Protein AF-A0A482VP17-F1 (afdb_monomer)

Radius of gyration: 26.54 Å; Cα contacts (8 Å, |Δi|>4): 225; chains: 1; bounding box: 69×49×77 Å

InterPro domains:
  IPR000175 Sodium:neurotransmitter symporter [PF00209] (1-234)
  IPR000175 Sodium:neurotransmitter symporter [PR00176] (121-138)
  IPR000175 Sodium:neurotransmitter symporter [PR00176] (203-223)
  IPR000175 Sodium:neurotransmitter symporter [PS50267] (1-251)
  IPR000175 Sodium:neurotransmitter symporter [PTHR11616] (1-237)
  IPR037272 Sodium:neurotransmitter symporter superfamily [SSF161070] (1-232)

Structure (mmCIF, N/CA/C/O backbone):
data_AF-A0A482VP17-F1
#
_entry.id   AF-A0A482VP17-F1
#
loop_
_atom_site.group_PDB
_atom_site.id
_atom_site.type_symbol
_atom_site.label_atom_id
_atom_site.label_alt_id
_atom_site.label_comp_id
_atom_site.label_asym_id
_atom_site.label_entity_id
_atom_site.label_seq_id
_atom_site.pdbx_PDB_ins_code
_atom_site.Cartn_x
_atom_site.Cartn_y
_atom_site.Cartn_z
_atom_site.occupancy
_atom_site.B_iso_or_equiv
_atom_site.auth_seq_id
_atom_site.auth_comp_id
_atom_site.auth_asym_id
_atom_site.auth_atom_id
_atom_site.pdbx_PDB_model_num
ATOM 1 N N . ILE A 1 1 ? -8.541 -11.645 28.138 1.00 89.94 1 ILE A N 1
ATOM 2 C CA . ILE A 1 1 ? -9.015 -11.245 26.788 1.00 89.94 1 ILE A CA 1
ATOM 3 C C . ILE A 1 1 ? -8.846 -9.741 26.577 1.00 89.94 1 ILE A C 1
ATOM 5 O O . ILE A 1 1 ? -7.960 -9.383 25.821 1.00 89.94 1 ILE A O 1
ATOM 9 N N . GLY A 1 2 ? -9.557 -8.862 27.302 1.00 93.38 2 GLY A N 1
ATOM 10 C CA . GLY A 1 2 ? -9.458 -7.401 27.099 1.00 93.38 2 GLY A CA 1
ATOM 11 C C . GLY A 1 2 ? -8.037 -6.811 27.147 1.00 93.38 2 GLY A C 1
ATOM 12 O O . GLY A 1 2 ? -7.667 -6.058 26.255 1.00 93.38 2 GLY A O 1
ATOM 13 N N . ILE A 1 3 ? -7.205 -7.215 28.119 1.00 95.06 3 ILE A N 1
ATOM 14 C CA . ILE A 1 3 ? -5.793 -6.778 28.200 1.00 95.06 3 ILE A CA 1
ATOM 15 C C . ILE A 1 3 ? -5.003 -7.201 26.952 1.00 95.06 3 ILE A C 1
ATOM 17 O O . ILE A 1 3 ? -4.249 -6.409 26.401 1.00 95.06 3 ILE A O 1
ATOM 21 N N . SER A 1 4 ? -5.208 -8.430 26.472 1.00 94.56 4 SER A N 1
ATOM 22 C CA . SER A 1 4 ? -4.535 -8.936 25.271 1.00 94.56 4 SER A CA 1
ATOM 23 C C . SER A 1 4 ? -4.956 -8.151 24.025 1.00 94.56 4 SER A C 1
ATOM 25 O O . SER A 1 4 ? -4.086 -7.695 23.288 1.00 94.56 4 SER A O 1
ATOM 27 N N . SER A 1 5 ? -6.254 -7.883 23.841 1.00 93.62 5 SER A N 1
ATOM 28 C CA . SER A 1 5 ? -6.749 -7.042 22.741 1.00 93.62 5 SER A CA 1
ATOM 29 C C . SER A 1 5 ? -6.187 -5.615 22.789 1.00 93.62 5 SER A C 1
ATOM 31 O O . SER A 1 5 ? -5.859 -5.056 21.743 1.00 93.62 5 SER A O 1
ATOM 33 N N . ALA A 1 6 ? -6.017 -5.034 23.982 1.00 93.81 6 ALA A N 1
ATOM 34 C CA . ALA A 1 6 ? -5.408 -3.714 24.145 1.00 93.81 6 ALA A CA 1
ATOM 35 C C . ALA A 1 6 ? -3.918 -3.708 23.765 1.00 93.81 6 ALA A C 1
ATOM 37 O O . ALA A 1 6 ? -3.480 -2.819 23.038 1.00 93.81 6 ALA A O 1
ATOM 38 N N . VAL A 1 7 ? -3.151 -4.719 24.194 1.00 95.25 7 VAL A N 1
ATOM 39 C CA . VAL A 1 7 ? -1.730 -4.865 23.830 1.00 95.25 7 VAL A CA 1
ATOM 40 C C . VAL A 1 7 ? -1.570 -5.046 22.321 1.00 95.25 7 VAL A C 1
ATOM 42 O O . VAL A 1 7 ? -0.736 -4.379 21.712 1.00 95.25 7 VAL A O 1
ATOM 45 N N . VAL A 1 8 ? -2.383 -5.900 21.695 1.00 93.69 8 VAL A N 1
ATOM 46 C CA . VAL A 1 8 ? -2.353 -6.102 20.238 1.00 93.69 8 VAL A CA 1
ATOM 47 C C . VAL A 1 8 ? -2.698 -4.802 19.505 1.00 93.69 8 VAL A C 1
ATOM 49 O O . VAL A 1 8 ? -1.951 -4.384 18.625 1.00 93.69 8 VAL A O 1
ATOM 52 N N . SER A 1 9 ? -3.765 -4.111 19.915 1.00 93.38 9 SER A N 1
ATOM 53 C CA . SER A 1 9 ? -4.169 -2.835 19.308 1.00 93.38 9 SER A CA 1
ATOM 54 C C . SER A 1 9 ? -3.102 -1.749 19.456 1.00 93.38 9 SER A C 1
ATOM 56 O O . SER A 1 9 ? -2.881 -0.982 18.524 1.00 93.38 9 SER A O 1
ATOM 58 N N . PHE A 1 10 ? -2.410 -1.696 20.599 1.00 94.38 10 PHE A N 1
ATOM 59 C CA . PHE A 1 10 ? -1.298 -0.773 20.816 1.00 94.38 10 PHE A CA 1
ATOM 60 C C . PHE A 1 10 ? -0.141 -1.046 19.848 1.00 94.38 10 PHE A C 1
ATOM 62 O O . PHE A 1 10 ? 0.308 -0.125 19.174 1.00 94.38 10 PHE A O 1
ATOM 69 N N . ASN A 1 11 ? 0.291 -2.305 19.715 1.00 94.81 11 ASN A N 1
ATOM 70 C CA . ASN A 1 11 ? 1.358 -2.672 18.778 1.00 94.81 11 ASN A CA 1
ATOM 71 C C . ASN A 1 11 ? 0.983 -2.345 17.327 1.00 94.81 11 ASN A C 1
ATOM 73 O O . ASN A 1 11 ? 1.791 -1.776 16.597 1.00 94.81 11 ASN A O 1
ATOM 77 N N . VAL A 1 12 ? -0.258 -2.641 16.933 1.00 93.94 12 VAL A N 1
ATOM 78 C CA . VAL A 1 12 ? -0.774 -2.305 15.601 1.00 93.94 12 VAL A CA 1
ATOM 79 C C . VAL A 1 12 ? -0.777 -0.797 15.364 1.00 93.94 12 VAL A C 1
ATOM 81 O O . VAL A 1 12 ? -0.286 -0.336 14.335 1.00 93.94 12 VAL A O 1
ATOM 84 N N . ALA A 1 13 ? -1.234 -0.009 16.338 1.00 93.94 13 ALA A N 1
ATOM 85 C CA . ALA A 1 13 ? -1.234 1.446 16.233 1.00 93.94 13 ALA A CA 1
ATOM 86 C C . ALA A 1 13 ? 0.175 2.041 16.057 1.00 93.94 13 ALA A C 1
ATOM 88 O O . ALA A 1 13 ? 0.314 3.048 15.362 1.00 93.94 13 ALA A O 1
ATOM 89 N N . LEU A 1 14 ? 1.215 1.433 16.645 1.00 95.25 14 LEU A N 1
ATOM 90 C CA . LEU A 1 14 ? 2.592 1.915 16.504 1.00 95.25 14 LEU A CA 1
ATOM 91 C C . LEU A 1 14 ? 3.071 1.861 15.049 1.00 95.25 14 LEU A C 1
ATOM 93 O O . LEU A 1 14 ? 3.492 2.887 14.519 1.00 95.25 14 LEU A O 1
ATOM 97 N N . TYR A 1 15 ? 2.986 0.703 14.386 1.00 95.56 15 TYR A N 1
ATOM 98 C CA . TYR A 1 15 ? 3.517 0.579 13.024 1.00 95.56 15 TYR A CA 1
ATOM 99 C C . TYR A 1 15 ? 2.572 1.146 11.956 1.00 95.56 15 TYR A C 1
ATOM 101 O O . TYR A 1 15 ? 3.050 1.698 10.965 1.00 95.56 15 TYR A O 1
ATOM 109 N N . TYR A 1 16 ? 1.246 1.092 12.146 1.00 96.06 16 TYR A N 1
ATOM 110 C CA . TYR A 1 16 ? 0.316 1.710 11.190 1.00 96.06 16 TYR A CA 1
ATOM 111 C C . TYR A 1 16 ? 0.479 3.232 11.134 1.00 96.06 16 TYR A C 1
ATOM 113 O O . TYR A 1 16 ? 0.396 3.813 10.052 1.00 96.06 16 TYR A O 1
ATOM 121 N N . ASN A 1 17 ? 0.774 3.890 12.263 1.00 96.62 17 ASN A N 1
ATOM 122 C CA . ASN A 1 17 ? 1.082 5.322 12.251 1.00 96.62 17 ASN A CA 1
ATOM 123 C C . ASN A 1 17 ? 2.388 5.642 11.512 1.00 96.62 17 ASN A C 1
ATOM 125 O O . ASN A 1 17 ? 2.486 6.708 10.906 1.00 96.62 17 ASN A O 1
ATOM 129 N N . THR A 1 18 ? 3.356 4.722 11.481 1.00 97.00 18 THR A N 1
ATOM 130 C CA . THR A 1 18 ? 4.554 4.857 10.637 1.00 97.00 18 THR A CA 1
ATOM 131 C C . THR A 1 18 ? 4.203 4.826 9.148 1.00 97.00 18 THR A C 1
ATOM 133 O O . THR A 1 18 ? 4.712 5.647 8.389 1.00 97.00 18 THR A O 1
ATOM 136 N N . ILE A 1 19 ? 3.273 3.962 8.726 1.00 97.38 19 ILE A N 1
ATOM 137 C CA . ILE A 1 19 ? 2.789 3.939 7.334 1.00 97.38 19 ILE A CA 1
ATOM 138 C C . ILE A 1 19 ? 2.096 5.263 6.983 1.00 97.38 19 ILE A C 1
ATOM 140 O O . ILE A 1 19 ? 2.379 5.851 5.940 1.00 97.38 19 ILE A O 1
ATOM 144 N N . ILE A 1 20 ? 1.246 5.783 7.876 1.00 97.44 20 ILE A N 1
ATOM 145 C CA . ILE A 1 20 ? 0.610 7.098 7.694 1.00 97.44 20 ILE A CA 1
ATOM 146 C C . ILE A 1 20 ? 1.674 8.198 7.569 1.00 97.44 20 ILE A C 1
ATOM 148 O O . ILE A 1 20 ? 1.547 9.069 6.710 1.00 97.44 20 ILE A O 1
ATOM 152 N N . ALA A 1 21 ? 2.742 8.150 8.370 1.00 98.00 21 ALA A N 1
ATOM 153 C CA . ALA A 1 21 ? 3.854 9.094 8.280 1.00 98.00 21 ALA A CA 1
ATOM 154 C C . ALA A 1 21 ? 4.543 9.053 6.906 1.00 98.00 21 ALA A C 1
ATOM 156 O O . ALA A 1 21 ? 4.816 10.108 6.331 1.00 98.00 21 ALA A O 1
ATOM 157 N N . TRP A 1 22 ? 4.771 7.862 6.344 1.00 98.00 22 TRP A N 1
ATOM 158 C CA . TRP A 1 22 ? 5.290 7.724 4.981 1.00 98.00 22 TRP A CA 1
ATOM 159 C C . TRP A 1 22 ? 4.331 8.329 3.952 1.00 98.00 22 TRP A C 1
ATOM 161 O O . TRP A 1 22 ? 4.763 9.119 3.114 1.00 98.00 22 TRP A O 1
ATOM 171 N N . CYS A 1 23 ? 3.026 8.056 4.047 1.00 97.56 23 CYS A N 1
ATOM 172 C CA . CYS A 1 23 ? 2.033 8.659 3.155 1.00 97.56 23 CYS A CA 1
ATOM 173 C C . CYS A 1 23 ? 2.013 10.193 3.255 1.00 97.56 23 CYS A C 1
ATOM 175 O O . CYS A 1 23 ? 1.958 10.867 2.229 1.00 97.56 23 CYS A O 1
ATOM 177 N N . LEU A 1 24 ? 2.098 10.759 4.465 1.00 97.75 24 LEU A N 1
ATOM 178 C CA . LEU A 1 24 ? 2.174 12.209 4.677 1.00 97.75 24 LEU A CA 1
ATOM 179 C C . LEU A 1 24 ? 3.446 12.809 4.071 1.00 97.75 24 LEU A C 1
ATOM 181 O O . LEU A 1 24 ? 3.391 13.880 3.470 1.00 97.75 24 LEU A O 1
ATOM 185 N N . PHE A 1 25 ? 4.579 12.116 4.197 1.00 97.44 25 PHE A N 1
ATOM 186 C CA . PHE A 1 25 ? 5.831 12.540 3.579 1.00 97.44 25 PHE A CA 1
ATOM 187 C C . PHE A 1 25 ? 5.706 12.599 2.049 1.00 97.44 25 PHE A C 1
ATOM 189 O O . PHE A 1 25 ? 5.987 13.641 1.458 1.00 97.44 25 PHE A O 1
ATOM 196 N N . TYR A 1 26 ? 5.202 11.538 1.411 1.00 97.44 26 TYR A N 1
ATOM 197 C CA . TYR A 1 26 ? 4.950 11.521 -0.037 1.00 97.44 26 TYR A CA 1
ATOM 198 C C . TYR A 1 26 ? 3.919 12.571 -0.468 1.00 97.44 26 TYR A C 1
ATOM 200 O O . TYR A 1 26 ? 4.090 13.214 -1.504 1.00 97.44 26 TYR A O 1
ATOM 208 N N . PHE A 1 27 ? 2.876 12.791 0.336 1.00 96.88 27 PHE A N 1
ATOM 209 C CA . PHE A 1 27 ? 1.861 13.809 0.074 1.00 96.88 27 PHE A CA 1
ATOM 210 C C . PHE A 1 27 ? 2.472 15.212 0.008 1.00 96.88 27 PHE A C 1
ATOM 212 O O . PHE A 1 27 ? 2.238 15.934 -0.957 1.00 96.88 27 PHE A O 1
ATOM 219 N N . VAL A 1 28 ? 3.319 15.580 0.976 1.00 96.56 28 VAL A N 1
ATOM 220 C CA . VAL A 1 28 ? 4.008 16.882 0.971 1.00 96.56 28 VAL A CA 1
ATOM 221 C C . VAL A 1 28 ? 4.973 17.001 -0.212 1.00 96.56 28 VAL A C 1
ATOM 223 O O . VAL A 1 28 ? 5.032 18.048 -0.853 1.00 96.56 28 VAL A O 1
ATOM 226 N N . GLN A 1 29 ? 5.691 15.927 -0.547 1.00 95.75 29 GLN A N 1
ATOM 227 C CA . GLN A 1 29 ? 6.615 15.912 -1.688 1.00 95.75 29 GLN A CA 1
ATOM 228 C C . GLN A 1 29 ? 5.914 15.967 -3.054 1.00 95.75 29 GLN A C 1
ATOM 230 O O . GLN A 1 29 ? 6.549 16.282 -4.056 1.00 95.75 29 GLN A O 1
ATOM 235 N N . SER A 1 30 ? 4.602 15.721 -3.104 1.00 97.25 30 SER A N 1
ATOM 236 C CA . SER A 1 30 ? 3.813 15.783 -4.339 1.00 97.25 30 SER A CA 1
ATOM 237 C C . SER A 1 30 ? 3.450 17.214 -4.764 1.00 97.25 30 SER A C 1
ATOM 239 O O . SER A 1 30 ? 2.946 17.409 -5.866 1.00 97.25 30 SER A O 1
ATOM 241 N N . PHE A 1 31 ? 3.711 18.236 -3.936 1.00 95.94 31 PHE A N 1
ATOM 242 C CA . PHE A 1 31 ? 3.437 19.648 -4.257 1.00 95.94 31 PHE A CA 1
ATOM 243 C C . PHE A 1 31 ? 4.536 20.312 -5.104 1.00 95.94 31 PHE A C 1
ATOM 245 O O . PHE A 1 31 ? 4.887 21.474 -4.898 1.00 95.94 31 PHE A O 1
ATOM 252 N N . GLN A 1 32 ? 5.100 19.572 -6.055 1.00 94.62 32 GLN A N 1
ATOM 253 C CA . GLN A 1 32 ? 6.157 20.031 -6.954 1.00 94.62 32 GLN A CA 1
ATOM 254 C C . GLN A 1 32 ? 5.800 19.637 -8.389 1.00 94.62 32 GLN A C 1
ATOM 256 O O . GLN A 1 32 ? 5.188 18.596 -8.615 1.00 94.62 32 GLN A O 1
ATOM 261 N N . SER A 1 33 ? 6.164 20.473 -9.371 1.00 92.81 33 SER A N 1
ATOM 262 C CA . SER A 1 33 ? 5.835 20.203 -10.781 1.00 92.81 33 SER A CA 1
ATOM 263 C C . SER A 1 33 ? 6.546 18.962 -11.320 1.00 92.81 33 SER A C 1
ATOM 265 O O . SER A 1 33 ? 5.974 18.238 -12.129 1.00 92.81 33 SER A O 1
ATOM 267 N N . GLN A 1 34 ? 7.793 18.741 -10.902 1.00 93.38 34 GLN A N 1
ATOM 268 C CA . GLN A 1 34 ? 8.539 17.523 -11.183 1.00 93.38 34 GLN A CA 1
ATOM 269 C C . GLN A 1 34 ? 8.588 16.713 -9.893 1.00 93.38 34 GLN A C 1
ATOM 271 O O . GLN A 1 34 ? 9.029 17.218 -8.861 1.00 93.38 34 GLN A O 1
ATOM 276 N N . LEU A 1 35 ? 8.091 15.478 -9.944 1.00 94.94 35 LEU A N 1
ATOM 277 C CA . LEU A 1 35 ? 8.061 14.620 -8.766 1.00 94.94 35 LEU A CA 1
ATOM 278 C C . LEU A 1 35 ? 9.489 14.173 -8.409 1.00 94.94 35 LEU A C 1
ATOM 280 O O . LEU A 1 35 ? 10.231 13.779 -9.311 1.00 94.94 35 LEU A O 1
ATOM 284 N N . PRO A 1 36 ? 9.869 14.146 -7.119 1.00 92.81 36 PRO A N 1
ATOM 285 C CA . PRO A 1 36 ? 11.221 13.760 -6.700 1.00 92.81 36 PRO A CA 1
ATOM 286 C C . PRO A 1 36 ? 11.649 12.334 -7.079 1.00 92.81 36 PRO A C 1
ATOM 288 O O . PRO A 1 36 ? 12.836 12.035 -7.084 1.00 92.81 36 PRO A O 1
ATOM 291 N N . TRP A 1 37 ? 10.692 11.454 -7.378 1.00 93.00 37 TRP A N 1
ATOM 292 C CA . TRP A 1 37 ? 10.917 10.069 -7.810 1.00 93.00 37 TRP A CA 1
ATOM 293 C C . TRP A 1 37 ? 10.696 9.857 -9.317 1.00 93.00 37 TRP A C 1
ATOM 295 O O . TRP A 1 37 ? 10.583 8.712 -9.758 1.00 93.00 37 TRP A O 1
ATOM 305 N N . ALA A 1 38 ? 10.579 10.938 -10.098 1.00 90.75 38 ALA A N 1
ATOM 306 C CA . ALA A 1 38 ? 10.416 10.860 -11.551 1.00 90.75 38 ALA A CA 1
ATOM 307 C C . ALA A 1 38 ? 11.741 10.588 -12.279 1.00 90.75 38 ALA A C 1
ATOM 309 O O . ALA A 1 38 ? 11.751 9.872 -13.276 1.00 90.75 38 ALA A O 1
ATOM 310 N N . GLU A 1 39 ? 12.849 11.143 -11.785 1.00 87.81 39 GLU A N 1
ATOM 311 C CA . GLU A 1 39 ? 14.177 11.037 -12.396 1.00 87.81 39 GLU A CA 1
ATOM 312 C C . GLU A 1 39 ? 15.234 10.707 -11.343 1.00 87.81 39 GLU A C 1
ATOM 314 O O . GLU A 1 39 ? 15.078 11.031 -10.164 1.00 87.81 39 GLU A O 1
ATOM 319 N N . CYS A 1 40 ? 16.326 10.077 -11.777 1.00 87.69 40 CYS A N 1
ATOM 320 C CA . CYS A 1 40 ? 17.478 9.855 -10.913 1.00 87.69 40 CYS A CA 1
ATOM 321 C C . CYS A 1 40 ? 18.159 11.180 -10.540 1.00 87.69 40 CYS A C 1
ATOM 323 O O . CYS A 1 40 ? 18.251 12.082 -11.383 1.00 87.69 40 CYS A O 1
ATOM 325 N N . PRO A 1 41 ? 18.692 11.307 -9.309 1.00 88.19 41 PRO A N 1
ATOM 326 C CA . PRO A 1 41 ? 19.449 12.490 -8.930 1.00 88.19 41 PRO A CA 1
ATOM 327 C C . PRO A 1 41 ? 20.734 12.605 -9.756 1.00 88.19 41 PRO A C 1
ATOM 329 O O . PRO A 1 41 ? 21.249 11.619 -10.286 1.00 88.19 41 PRO A O 1
ATOM 332 N N . LYS A 1 42 ? 21.258 13.829 -9.854 1.00 87.94 42 LYS A N 1
ATOM 333 C CA . LYS A 1 42 ? 22.506 14.140 -10.560 1.00 87.94 42 LYS A CA 1
ATOM 334 C C . LYS A 1 42 ? 23.617 14.421 -9.548 1.00 87.94 42 LYS A C 1
ATOM 336 O O . LYS A 1 42 ? 23.476 15.323 -8.723 1.00 87.94 42 LYS A O 1
ATOM 341 N N . VAL A 1 43 ? 24.724 13.697 -9.666 1.00 85.69 43 VAL A N 1
ATOM 342 C CA . VAL A 1 43 ? 26.000 13.942 -8.989 1.00 85.69 43 VAL A CA 1
ATOM 343 C C . VAL A 1 43 ? 26.769 15.000 -9.768 1.00 85.69 43 VAL A C 1
ATOM 345 O O . VAL A 1 43 ? 27.000 14.842 -10.966 1.00 85.69 43 VAL A O 1
ATOM 348 N N . TYR A 1 44 ? 27.195 16.066 -9.094 1.00 87.44 44 TYR A N 1
ATOM 349 C CA . TYR A 1 44 ? 28.003 17.128 -9.694 1.00 87.44 44 TYR A CA 1
ATOM 350 C C . TYR A 1 44 ? 29.477 16.955 -9.334 1.00 87.44 44 TYR A C 1
ATOM 352 O O . TYR A 1 44 ? 29.832 16.841 -8.161 1.00 87.44 44 TYR A O 1
ATOM 360 N N . PHE A 1 45 ? 30.342 16.981 -10.345 1.00 87.19 45 PHE A N 1
ATOM 361 C CA . PHE A 1 45 ? 31.786 16.873 -10.176 1.00 87.19 45 PHE A CA 1
ATOM 362 C C . PHE A 1 45 ? 32.453 18.258 -10.111 1.00 87.19 45 PHE A C 1
ATOM 364 O O . PHE A 1 45 ? 31.943 19.224 -10.687 1.00 87.19 45 PHE A O 1
ATOM 371 N N . PRO A 1 46 ? 33.642 18.378 -9.483 1.00 87.38 46 PRO A N 1
ATOM 372 C CA . PRO A 1 46 ? 34.365 19.652 -9.363 1.00 87.38 46 PRO A CA 1
ATOM 373 C C . PRO A 1 46 ? 34.715 20.333 -10.699 1.00 87.38 46 PRO A C 1
ATOM 375 O O . PRO A 1 46 ? 34.988 21.528 -10.731 1.00 87.38 46 PRO A O 1
ATOM 378 N N . ASN A 1 47 ? 34.711 19.582 -11.802 1.00 88.56 47 ASN A N 1
ATOM 379 C CA . ASN A 1 47 ? 34.955 20.066 -13.164 1.00 88.56 47 ASN A CA 1
ATOM 380 C C . ASN A 1 47 ? 33.702 20.680 -13.837 1.00 88.56 47 ASN A C 1
ATOM 382 O O . ASN A 1 47 ? 33.771 21.048 -15.007 1.00 88.56 47 ASN A O 1
ATOM 386 N N . GLY A 1 48 ? 32.562 20.758 -13.139 1.00 84.88 48 GLY A N 1
ATOM 387 C CA . GLY A 1 48 ? 31.293 21.266 -13.674 1.00 84.88 48 GLY A CA 1
ATOM 388 C C . GLY A 1 48 ? 30.508 20.262 -14.526 1.00 84.88 48 GLY A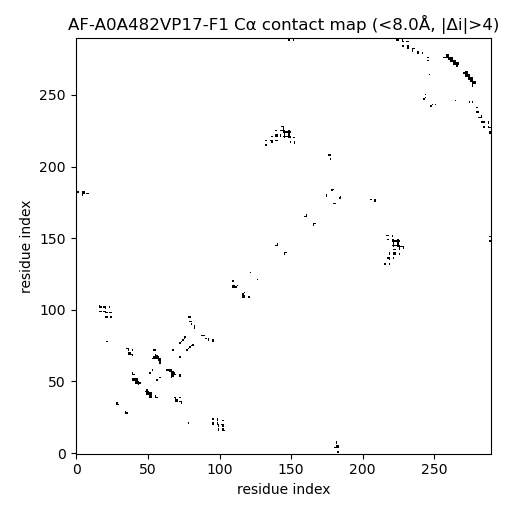 C 1
ATOM 389 O O . GLY A 1 48 ? 29.438 20.600 -15.028 1.00 84.88 48 GLY A O 1
ATOM 390 N N . SER A 1 49 ? 31.006 19.032 -14.683 1.00 87.31 49 SER A N 1
ATOM 391 C CA . SER A 1 49 ? 30.242 17.930 -15.279 1.00 87.31 49 SER A CA 1
ATOM 392 C C . SER A 1 49 ? 29.274 17.321 -14.262 1.00 87.31 49 SER A C 1
ATOM 394 O O . SER A 1 49 ? 29.467 17.450 -13.050 1.00 87.31 49 SER A O 1
ATOM 396 N N . TYR A 1 50 ? 28.231 16.654 -14.754 1.00 84.19 50 TYR A N 1
ATOM 397 C CA . TYR A 1 50 ? 27.317 15.882 -13.922 1.00 84.19 50 TYR A CA 1
ATOM 398 C C . TYR A 1 50 ? 27.143 14.472 -14.487 1.00 84.19 50 TYR A C 1
ATOM 400 O O . TYR A 1 50 ? 27.141 14.285 -15.703 1.00 84.19 50 TYR A O 1
ATOM 408 N N . ALA A 1 51 ? 26.970 13.498 -13.603 1.00 81.75 51 ALA A N 1
ATOM 409 C CA . ALA A 1 51 ? 26.498 12.158 -13.938 1.00 81.75 51 ALA A CA 1
ATOM 410 C C . ALA A 1 51 ? 25.261 11.851 -13.096 1.00 81.75 51 ALA A C 1
ATOM 412 O O . ALA A 1 51 ? 25.049 12.476 -12.062 1.00 81.75 51 ALA A O 1
ATOM 413 N N . ALA A 1 52 ? 24.414 10.930 -13.535 1.00 80.06 52 ALA A N 1
ATOM 414 C CA . ALA A 1 52 ? 23.328 10.461 -12.683 1.00 80.06 52 ALA A CA 1
ATOM 415 C C . ALA A 1 52 ? 23.875 9.526 -11.586 1.00 80.06 52 ALA A C 1
ATOM 417 O O . ALA A 1 52 ? 24.939 8.930 -11.754 1.00 80.06 52 ALA A O 1
ATOM 418 N N . GLU A 1 53 ? 23.180 9.454 -10.448 1.00 83.62 53 GLU A N 1
ATOM 419 C CA . GLU A 1 53 ? 23.602 8.642 -9.298 1.00 83.62 53 GLU A CA 1
ATOM 420 C C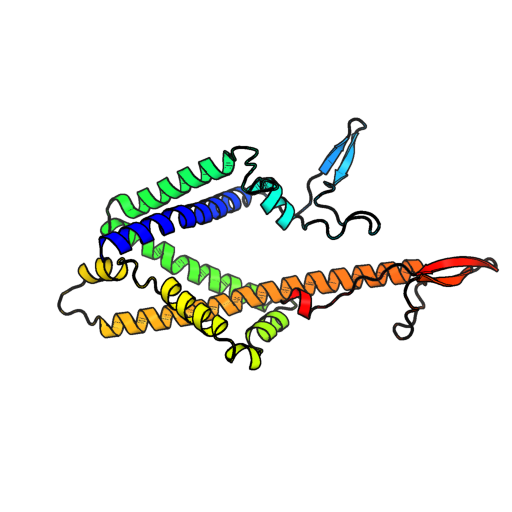 . GLU A 1 53 ? 23.825 7.176 -9.701 1.00 83.62 53 GLU A C 1
ATOM 422 O O . GLU A 1 53 ? 22.897 6.547 -10.218 1.00 83.62 53 GLU A O 1
ATOM 427 N N . PRO A 1 54 ? 25.011 6.596 -9.438 1.00 78.81 54 PRO A N 1
ATOM 428 C CA . PRO A 1 54 ? 25.361 5.262 -9.918 1.00 78.81 54 PRO A CA 1
ATOM 429 C C . PRO A 1 54 ? 24.528 4.150 -9.272 1.00 78.81 54 PRO A C 1
ATOM 431 O O . PRO A 1 54 ? 24.434 3.079 -9.845 1.00 78.81 54 PRO A O 1
ATOM 434 N N . GLU A 1 55 ? 23.901 4.386 -8.114 1.00 80.69 55 GLU A N 1
ATOM 435 C CA . GLU A 1 55 ? 22.947 3.443 -7.500 1.00 80.69 55 GLU A CA 1
ATOM 436 C C . GLU A 1 55 ? 21.537 3.500 -8.129 1.00 80.69 55 GLU A C 1
ATOM 438 O O . GLU A 1 55 ? 20.696 2.641 -7.853 1.00 80.69 55 GLU A O 1
ATOM 443 N N . CYS A 1 56 ? 21.261 4.513 -8.955 1.00 81.06 56 CYS A N 1
ATOM 444 C CA . CYS A 1 56 ? 19.968 4.749 -9.606 1.00 81.06 56 CYS A CA 1
ATOM 445 C C . CYS A 1 56 ? 19.999 4.477 -11.125 1.00 81.06 56 CYS A C 1
ATOM 447 O O . CYS A 1 56 ? 18.954 4.342 -11.755 1.00 81.06 56 CYS A O 1
ATOM 449 N N . VAL A 1 57 ? 21.181 4.418 -11.743 1.00 71.19 57 VAL A N 1
ATOM 450 C CA . VAL A 1 57 ? 21.332 4.257 -13.199 1.00 71.19 57 VAL A CA 1
ATOM 451 C C . VAL A 1 57 ? 21.675 2.819 -13.557 1.00 71.19 57 VAL A C 1
ATOM 453 O O . VAL A 1 57 ? 22.660 2.302 -13.050 1.00 71.19 57 VAL A O 1
ATOM 456 N N . GLU A 1 58 ? 20.910 2.221 -14.477 1.00 55.44 58 GLU A N 1
ATOM 457 C CA . GLU A 1 58 ? 21.177 0.922 -15.121 1.00 55.44 58 GLU A CA 1
ATOM 458 C C . GLU A 1 58 ? 22.691 0.667 -15.288 1.00 55.44 58 GLU A C 1
ATOM 460 O O . GLU A 1 58 ? 23.393 1.427 -15.957 1.00 55.44 58 GLU A O 1
ATOM 465 N N . ALA A 1 59 ? 23.203 -0.369 -14.616 1.00 48.16 59 ALA A N 1
ATOM 466 C CA . ALA A 1 59 ? 24.616 -0.715 -14.652 1.00 48.16 59 ALA A CA 1
ATOM 467 C C . ALA A 1 59 ? 25.036 -1.176 -16.041 1.00 48.16 59 ALA A C 1
ATOM 469 O O . ALA A 1 59 ? 24.340 -1.943 -16.703 1.00 48.16 59 ALA A O 1
ATOM 470 N N . ASP A 1 60 ? 26.246 -0.769 -16.397 1.00 44.94 60 ASP A N 1
ATOM 471 C CA . ASP A 1 60 ? 27.080 -1.476 -17.351 1.00 44.94 60 ASP A CA 1
ATOM 472 C C . ASP A 1 60 ? 27.141 -2.974 -16.981 1.00 44.94 60 ASP A C 1
ATOM 474 O O . ASP A 1 60 ? 27.424 -3.350 -15.835 1.00 44.94 60 ASP A O 1
ATOM 478 N N . GLU A 1 61 ? 26.841 -3.824 -17.960 1.00 47.12 61 GLU A N 1
ATOM 479 C CA . GLU A 1 61 ? 26.534 -5.254 -17.821 1.00 47.12 61 GLU A CA 1
ATOM 480 C C . GLU A 1 61 ? 27.715 -6.081 -17.268 1.00 47.12 61 GLU A C 1
ATOM 482 O O . GLU A 1 61 ? 27.548 -7.226 -16.852 1.00 47.12 61 GLU A O 1
ATOM 487 N N . GLN A 1 62 ? 28.918 -5.501 -17.202 1.00 47.56 62 GLN A N 1
ATOM 488 C CA . GLN A 1 62 ? 30.127 -6.201 -16.768 1.00 47.56 62 GLN A CA 1
ATOM 489 C C . GLN A 1 62 ? 30.447 -6.115 -15.268 1.00 47.56 62 GLN A C 1
ATOM 491 O O . GLN A 1 62 ? 31.352 -6.829 -14.832 1.00 47.56 62 GLN A O 1
ATOM 496 N N . VAL A 1 63 ? 29.759 -5.292 -14.456 1.00 50.22 63 VAL A N 1
ATOM 497 C CA . VAL A 1 63 ? 30.194 -5.074 -13.053 1.00 50.22 63 VAL A CA 1
ATOM 498 C C . VAL A 1 63 ? 29.085 -5.148 -11.991 1.00 50.22 63 VAL A C 1
ATOM 500 O O . VAL A 1 63 ? 29.394 -5.551 -10.870 1.00 50.22 63 VAL A O 1
ATOM 503 N N . ILE A 1 64 ? 27.811 -4.825 -12.270 1.00 44.72 64 ILE A N 1
ATOM 504 C CA . ILE A 1 64 ? 26.757 -4.827 -11.226 1.00 44.72 64 ILE A CA 1
ATOM 505 C C . ILE A 1 64 ? 25.400 -5.291 -11.795 1.00 44.72 64 ILE A C 1
ATOM 507 O O . ILE A 1 64 ? 24.892 -4.668 -12.720 1.00 44.72 64 ILE A O 1
ATOM 511 N N . PRO A 1 65 ? 24.753 -6.346 -11.264 1.00 43.81 65 PRO A N 1
ATOM 512 C CA . PRO A 1 65 ? 23.418 -6.738 -11.702 1.00 43.81 65 PRO A CA 1
ATOM 513 C C . PRO A 1 65 ? 22.341 -5.852 -11.047 1.00 43.81 65 PRO A C 1
ATOM 515 O O . PRO A 1 65 ? 22.311 -5.704 -9.830 1.00 43.81 65 PRO A O 1
ATOM 518 N N . GLN A 1 66 ? 21.448 -5.307 -11.882 1.00 51.31 66 GLN A N 1
ATOM 519 C CA . GLN A 1 66 ? 20.237 -4.527 -11.563 1.00 51.31 66 GLN A CA 1
ATOM 520 C C . GLN A 1 66 ? 20.412 -3.296 -10.661 1.00 51.31 66 GLN A C 1
ATOM 522 O O . GLN A 1 66 ? 20.334 -3.357 -9.436 1.00 51.31 66 GLN A O 1
ATOM 527 N N . VAL A 1 67 ? 20.522 -2.131 -11.299 1.00 63.53 67 VAL A N 1
ATOM 528 C CA . VAL A 1 67 ? 20.582 -0.841 -10.613 1.00 63.53 67 VAL A CA 1
ATOM 529 C C . VAL A 1 67 ? 19.186 -0.227 -10.557 1.00 63.53 67 VAL A C 1
ATOM 531 O O . VAL A 1 67 ? 18.459 -0.201 -11.544 1.00 63.53 67 VAL A O 1
ATOM 534 N N . SER A 1 68 ? 18.779 0.165 -9.358 1.00 71.12 68 SER A N 1
ATOM 535 C CA . SER A 1 68 ? 17.394 0.439 -8.968 1.00 71.12 68 SER A CA 1
ATOM 536 C C . SER A 1 68 ? 16.654 1.487 -9.821 1.00 71.12 68 SER A C 1
ATOM 538 O O . SER A 1 68 ? 17.251 2.407 -10.363 1.00 71.12 68 SER A O 1
ATOM 540 N N . SER A 1 69 ? 15.319 1.400 -9.900 1.00 83.31 69 SER A N 1
ATOM 541 C CA . SER A 1 69 ? 14.501 2.446 -10.547 1.00 83.31 69 SER A CA 1
ATOM 542 C C . SER A 1 69 ? 14.495 3.764 -9.744 1.00 83.31 69 SER A C 1
ATOM 544 O O . SER A 1 69 ? 14.614 3.719 -8.516 1.00 83.31 69 SER A O 1
ATOM 546 N N . PRO A 1 70 ? 14.231 4.937 -10.365 1.00 89.06 70 PRO A N 1
ATOM 547 C CA . PRO A 1 70 ? 14.144 6.220 -9.651 1.00 89.06 70 PRO A CA 1
ATOM 548 C C . PRO A 1 70 ? 13.195 6.197 -8.443 1.00 89.06 70 PRO A C 1
ATOM 550 O O . PRO A 1 70 ? 13.470 6.791 -7.401 1.00 89.06 70 PRO A O 1
ATOM 553 N N . THR A 1 71 ? 12.088 5.455 -8.553 1.00 90.81 71 THR A N 1
ATOM 554 C CA . THR A 1 71 ? 11.127 5.274 -7.458 1.00 90.81 71 THR A CA 1
ATOM 555 C C . THR A 1 71 ? 11.678 4.403 -6.330 1.00 90.81 71 THR A C 1
ATOM 557 O O . THR A 1 71 ? 11.490 4.738 -5.160 1.00 90.81 71 THR A O 1
ATOM 560 N N . GLN A 1 72 ? 12.396 3.323 -6.648 1.00 90.19 72 GLN A N 1
ATOM 561 C CA . GLN A 1 72 ? 13.062 2.494 -5.638 1.00 90.19 72 GLN A CA 1
ATOM 562 C C . GLN A 1 72 ? 14.189 3.257 -4.940 1.00 90.19 72 GLN A C 1
ATOM 564 O O . GLN A 1 72 ? 14.260 3.232 -3.712 1.00 90.19 72 GLN A O 1
ATOM 569 N N . TYR A 1 73 ? 15.015 3.986 -5.694 1.00 90.94 73 TYR A N 1
ATOM 570 C CA . TYR A 1 73 ? 16.065 4.829 -5.130 1.00 90.94 73 TYR A CA 1
ATOM 571 C C . TYR A 1 73 ? 15.477 5.865 -4.163 1.00 90.94 73 TYR A C 1
ATOM 573 O O . TYR A 1 73 ? 15.912 5.986 -3.015 1.00 90.94 73 TYR A O 1
ATOM 581 N N . PHE A 1 74 ? 14.418 6.569 -4.576 1.00 93.62 74 PHE A N 1
ATOM 582 C CA . PHE A 1 74 ? 13.747 7.539 -3.714 1.00 93.62 74 PHE A CA 1
ATOM 583 C C . PHE A 1 74 ? 13.173 6.896 -2.439 1.00 93.62 74 PHE A C 1
ATOM 585 O O . PHE A 1 74 ? 13.263 7.475 -1.353 1.00 93.62 74 PHE A O 1
ATOM 592 N N . TRP A 1 75 ? 12.619 5.687 -2.528 1.00 95.06 75 TRP A N 1
ATOM 593 C CA . TRP A 1 75 ? 12.121 4.962 -1.362 1.00 95.06 75 TRP A CA 1
ATOM 594 C C . TRP A 1 75 ? 13.245 4.563 -0.395 1.00 95.06 75 TRP A C 1
ATOM 596 O O . TRP A 1 75 ? 13.224 4.972 0.766 1.00 95.06 75 TRP A O 1
ATOM 606 N N . TYR A 1 76 ? 14.252 3.826 -0.861 1.00 93.00 76 TYR A N 1
ATOM 607 C CA . TYR A 1 76 ? 15.282 3.254 0.010 1.00 93.00 76 TYR A CA 1
ATOM 608 C C . TYR A 1 76 ? 16.326 4.279 0.467 1.00 93.00 76 TYR A C 1
ATOM 610 O O . TYR A 1 76 ? 16.659 4.327 1.655 1.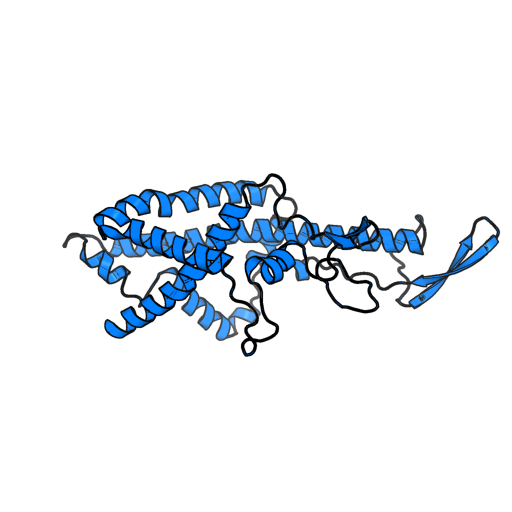00 93.00 76 TYR A O 1
ATOM 618 N N . ARG A 1 77 ? 16.808 5.136 -0.441 1.00 90.81 77 ARG A N 1
ATOM 619 C CA . ARG A 1 77 ? 17.912 6.074 -0.174 1.00 90.81 77 ARG A CA 1
ATOM 620 C C . ARG A 1 77 ? 17.474 7.471 0.231 1.00 90.81 77 ARG A C 1
ATOM 622 O O . ARG A 1 77 ? 18.238 8.164 0.885 1.00 90.81 77 ARG A O 1
ATOM 629 N N . THR A 1 78 ? 16.263 7.908 -0.115 1.00 91.50 78 THR A N 1
ATOM 630 C CA . THR A 1 78 ? 15.799 9.262 0.255 1.00 91.50 78 THR A CA 1
ATOM 631 C C . THR A 1 78 ? 14.749 9.247 1.361 1.00 91.50 78 THR A C 1
ATOM 633 O O . THR A 1 78 ? 14.816 10.065 2.282 1.00 91.50 78 THR A O 1
ATOM 636 N N . THR A 1 79 ? 13.774 8.339 1.277 1.00 94.81 79 THR A N 1
ATOM 637 C CA . THR A 1 79 ? 12.649 8.283 2.217 1.00 94.81 79 THR A CA 1
ATOM 638 C C . THR A 1 79 ? 13.014 7.513 3.474 1.00 94.81 79 THR A C 1
ATOM 640 O O . THR A 1 79 ? 12.874 8.058 4.565 1.00 94.81 79 THR A O 1
ATOM 643 N N . LEU A 1 80 ? 13.464 6.263 3.334 1.00 93.75 80 LEU A N 1
ATOM 644 C CA . LEU A 1 80 ? 13.759 5.393 4.471 1.00 93.75 80 LEU A CA 1
ATOM 645 C C . LEU A 1 80 ? 15.119 5.695 5.099 1.00 93.75 80 LEU A C 1
ATOM 647 O O . LEU A 1 80 ? 15.194 5.744 6.326 1.00 93.75 80 LEU A O 1
ATOM 651 N N . LEU A 1 81 ? 16.146 5.962 4.281 1.00 92.88 81 LEU A N 1
ATOM 652 C CA . LEU A 1 81 ? 17.554 5.928 4.703 1.00 92.88 81 LEU A CA 1
ATOM 653 C C . LEU A 1 81 ? 17.888 4.553 5.297 1.00 92.88 81 LEU A C 1
ATOM 655 O O . LEU A 1 81 ? 18.243 4.433 6.467 1.00 92.88 81 LEU A O 1
ATOM 659 N N . ILE A 1 82 ? 17.662 3.509 4.494 1.00 91.38 82 ILE A N 1
ATOM 660 C CA . ILE A 1 82 ? 17.863 2.123 4.921 1.00 91.38 82 ILE A CA 1
ATOM 661 C C . ILE A 1 82 ? 19.356 1.830 5.135 1.00 91.38 82 ILE A C 1
ATOM 663 O O . ILE A 1 82 ? 20.174 2.174 4.280 1.00 91.38 82 ILE A O 1
ATOM 667 N N . SER A 1 83 ? 19.683 1.198 6.265 1.00 91.75 83 SER A N 1
ATOM 668 C CA . SER A 1 83 ? 21.013 0.650 6.554 1.00 91.75 83 SER A CA 1
ATOM 669 C C . SER A 1 83 ? 21.224 -0.690 5.849 1.00 91.75 83 SER A C 1
ATOM 671 O O . SER A 1 83 ? 20.259 -1.334 5.434 1.00 91.75 83 SER A O 1
ATOM 673 N N . GLU A 1 84 ? 22.477 -1.132 5.740 1.00 88.44 84 GLU A N 1
ATOM 674 C CA . GLU A 1 84 ? 22.805 -2.456 5.183 1.00 88.44 84 GLU A CA 1
ATOM 675 C C . GLU A 1 84 ? 22.139 -3.594 5.969 1.00 88.44 84 GLU A C 1
ATOM 677 O O . GLU A 1 84 ? 21.569 -4.504 5.372 1.00 88.44 84 GLU A O 1
ATOM 682 N N . ASP A 1 85 ? 22.137 -3.494 7.304 1.00 90.06 85 ASP A N 1
ATOM 683 C CA . ASP A 1 85 ? 21.576 -4.501 8.200 1.00 90.06 85 ASP A CA 1
ATOM 684 C C . ASP A 1 85 ? 20.780 -3.881 9.357 1.00 90.06 85 ASP A C 1
ATOM 686 O O . ASP A 1 85 ? 20.971 -2.729 9.755 1.00 90.06 85 ASP A O 1
ATOM 690 N N . ILE A 1 86 ? 19.919 -4.697 9.975 1.00 91.25 86 ILE A N 1
ATOM 691 C CA . ILE A 1 86 ? 19.159 -4.329 11.185 1.00 91.25 86 ILE A CA 1
ATOM 692 C C . ILE A 1 86 ? 20.062 -4.053 12.399 1.00 91.25 86 ILE A C 1
ATOM 694 O O . ILE A 1 86 ? 19.675 -3.333 13.318 1.00 91.25 86 ILE A O 1
ATOM 698 N N . ASN A 1 87 ? 21.266 -4.631 12.408 1.00 93.81 87 ASN A N 1
ATOM 699 C CA . ASN A 1 87 ? 22.208 -4.536 13.524 1.00 93.81 87 ASN A CA 1
ATOM 700 C C . ASN A 1 87 ? 23.067 -3.264 13.478 1.00 93.81 87 ASN A C 1
ATOM 702 O O . ASN A 1 87 ? 23.727 -2.943 14.467 1.00 93.81 87 ASN A O 1
ATOM 706 N N . THR A 1 88 ? 23.069 -2.546 12.354 1.00 91.25 88 THR A N 1
ATOM 707 C CA . THR A 1 88 ? 23.933 -1.388 12.097 1.00 91.25 88 THR A CA 1
ATOM 708 C C . THR A 1 88 ? 23.106 -0.160 11.703 1.00 91.25 88 THR A C 1
ATOM 710 O O . THR A 1 88 ? 23.237 0.353 10.595 1.00 91.25 88 THR A O 1
ATOM 713 N N . PRO A 1 89 ? 22.231 0.351 12.595 1.00 86.81 89 PRO A N 1
ATOM 714 C CA . PRO A 1 89 ? 21.486 1.570 12.310 1.00 86.81 89 PRO A CA 1
ATOM 715 C C . PRO A 1 89 ? 22.457 2.738 12.098 1.00 86.81 89 PRO A C 1
ATOM 717 O O . PRO A 1 89 ? 23.257 3.057 12.977 1.00 86.81 89 PRO A O 1
ATOM 720 N N . GLU A 1 90 ? 22.383 3.372 10.930 1.00 83.62 90 GLU A N 1
ATOM 721 C CA . GLU A 1 90 ? 23.334 4.412 10.532 1.00 83.62 90 GLU A CA 1
ATOM 722 C C . GLU A 1 90 ? 22.948 5.789 11.081 1.00 83.62 90 GLU A C 1
ATOM 724 O O . GLU A 1 90 ? 23.599 6.335 11.972 1.00 83.62 90 GLU A O 1
ATOM 729 N N . VAL A 1 91 ? 21.875 6.374 10.538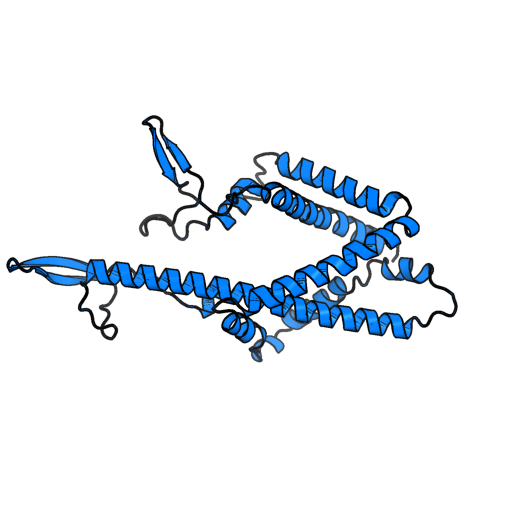 1.00 88.56 91 VAL A N 1
ATOM 730 C CA . VAL A 1 91 ? 21.515 7.778 10.761 1.00 88.56 91 VAL A CA 1
ATOM 731 C C . VAL A 1 91 ? 20.057 7.899 11.179 1.00 88.56 91 VAL A C 1
ATOM 733 O O . VAL A 1 91 ? 19.156 7.297 10.598 1.00 88.56 91 VAL A O 1
ATOM 736 N N . PHE A 1 92 ? 19.803 8.747 12.178 1.00 91.81 92 PHE A N 1
ATOM 737 C CA . PHE A 1 92 ? 18.443 9.078 12.586 1.00 91.81 92 PHE A CA 1
ATOM 738 C C . PHE A 1 92 ? 17.721 9.895 11.504 1.00 91.81 92 PHE A C 1
ATOM 740 O O . PHE A 1 92 ? 18.062 11.050 11.227 1.00 91.81 92 PHE A O 1
ATOM 747 N N . ASN A 1 93 ? 16.673 9.313 10.922 1.00 95.00 93 ASN A N 1
ATOM 748 C CA . ASN A 1 93 ? 15.870 9.952 9.887 1.00 95.00 93 ASN A CA 1
ATOM 749 C C . ASN A 1 93 ? 14.862 10.955 10.481 1.00 95.00 93 ASN A C 1
ATOM 751 O O . ASN A 1 93 ? 13.684 10.658 10.702 1.00 95.00 93 ASN A O 1
ATOM 755 N N . TRP A 1 94 ? 15.329 12.180 10.724 1.00 95.06 94 TRP A N 1
ATOM 756 C CA . TRP A 1 94 ? 14.517 13.241 11.327 1.00 95.06 94 TRP A CA 1
ATOM 757 C C . TRP A 1 94 ? 13.305 13.651 10.473 1.00 95.06 94 TRP A C 1
ATOM 759 O O . TRP A 1 94 ? 12.294 14.086 11.024 1.00 95.06 94 TRP A O 1
ATOM 769 N N . LYS A 1 95 ? 13.371 13.490 9.142 1.00 94.88 95 LYS A N 1
ATOM 770 C CA . LYS A 1 95 ? 12.275 13.842 8.223 1.00 94.88 95 LYS A CA 1
ATOM 771 C C . LYS A 1 95 ? 11.054 12.961 8.481 1.00 94.88 95 LYS A C 1
ATOM 773 O O . LYS A 1 95 ? 9.953 13.472 8.684 1.00 94.88 95 LYS A O 1
ATOM 778 N N . ILE A 1 96 ? 11.263 11.643 8.536 1.00 96.38 96 ILE A N 1
ATOM 779 C CA . ILE A 1 96 ? 10.203 10.683 8.863 1.00 96.38 96 ILE A CA 1
ATOM 780 C C . ILE A 1 96 ? 9.769 10.824 10.325 1.00 96.38 96 ILE A C 1
ATOM 782 O O . ILE A 1 96 ? 8.578 10.734 10.607 1.00 96.38 96 ILE A O 1
ATOM 786 N N . ALA A 1 97 ? 10.688 11.127 11.250 1.00 96.50 97 ALA A N 1
ATOM 787 C CA . ALA A 1 97 ? 10.331 11.369 12.649 1.00 96.50 97 ALA A CA 1
ATOM 788 C C . ALA A 1 97 ? 9.354 12.550 12.812 1.00 96.50 97 ALA A C 1
ATOM 790 O O . ALA A 1 97 ? 8.366 12.435 13.536 1.00 96.50 97 ALA A O 1
ATOM 791 N N . ILE A 1 98 ? 9.570 13.663 12.101 1.00 97.50 98 ILE A N 1
ATOM 792 C CA . ILE A 1 98 ? 8.621 14.788 12.089 1.00 97.50 98 ILE A CA 1
ATOM 793 C C . ILE A 1 98 ? 7.290 14.374 11.454 1.00 97.50 98 ILE A C 1
ATOM 795 O O . ILE A 1 98 ? 6.236 14.678 12.012 1.00 97.50 98 ILE A O 1
ATOM 799 N N . ALA A 1 99 ? 7.314 13.652 10.328 1.00 97.75 99 ALA A N 1
ATOM 800 C CA . ALA A 1 99 ? 6.091 13.148 9.701 1.00 97.75 99 ALA A CA 1
ATOM 801 C C . ALA A 1 99 ? 5.290 12.236 10.651 1.00 97.75 99 ALA A C 1
ATOM 803 O O . ALA A 1 99 ? 4.062 12.314 10.692 1.00 97.75 99 ALA A O 1
ATOM 804 N N . LEU A 1 100 ? 5.975 11.437 11.475 1.00 97.94 100 LEU A N 1
ATOM 805 C CA . LEU A 1 100 ? 5.367 10.588 12.498 1.00 97.94 100 LEU A CA 1
ATOM 806 C C . LEU A 1 100 ? 4.737 11.408 13.628 1.00 97.94 100 LEU A C 1
ATOM 808 O O . LEU A 1 100 ? 3.612 11.119 14.034 1.00 97.94 100 LEU A O 1
ATOM 812 N N . VAL A 1 101 ? 5.410 12.458 14.109 1.00 98.25 101 VAL A N 1
ATOM 813 C CA . VAL A 1 101 ? 4.827 13.387 15.095 1.00 98.25 101 VAL A CA 1
ATOM 814 C C . VAL A 1 101 ? 3.553 14.028 14.541 1.00 98.25 101 VAL A C 1
ATOM 816 O O . VAL A 1 101 ? 2.537 14.076 15.234 1.00 98.25 101 VAL A O 1
ATOM 819 N N . ILE A 1 102 ? 3.569 14.462 13.278 1.00 98.12 102 ILE A N 1
ATOM 820 C CA . ILE A 1 102 ? 2.388 15.025 12.613 1.00 98.12 102 ILE A CA 1
ATOM 821 C C . ILE A 1 102 ? 1.271 13.977 12.504 1.00 98.12 102 ILE A C 1
ATOM 823 O O . ILE A 1 102 ? 0.126 14.293 12.826 1.00 98.12 102 ILE A O 1
ATOM 827 N N . ALA A 1 103 ? 1.581 12.735 12.118 1.00 97.81 103 ALA A N 1
ATOM 828 C CA . ALA A 1 103 ? 0.602 11.648 12.052 1.00 97.81 103 ALA A CA 1
ATOM 829 C C . ALA A 1 103 ? -0.098 11.428 13.406 1.00 97.81 103 ALA A C 1
ATOM 831 O O . ALA A 1 103 ? -1.328 11.395 13.469 1.00 97.81 103 ALA A O 1
ATOM 832 N N . TRP A 1 104 ? 0.662 11.378 14.506 1.00 97.31 104 TRP A N 1
ATOM 833 C CA . TRP A 1 104 ? 0.099 11.253 15.854 1.00 97.31 104 TRP A CA 1
ATOM 834 C C . TRP A 1 104 ? -0.767 12.449 16.256 1.00 97.31 104 TRP A C 1
ATOM 836 O O . TRP A 1 104 ? -1.831 12.252 16.846 1.00 97.31 104 TRP A O 1
ATOM 846 N N . ILE A 1 105 ? -0.361 13.676 15.913 1.00 97.31 105 ILE A N 1
ATOM 847 C CA . ILE A 1 105 ? -1.164 14.882 16.161 1.00 97.31 105 ILE A CA 1
ATOM 848 C C . ILE A 1 105 ? -2.488 14.818 15.389 1.00 97.31 105 ILE A C 1
ATOM 850 O O . ILE A 1 105 ? -3.538 15.103 15.963 1.00 97.31 105 ILE A O 1
ATOM 854 N N . LEU A 1 106 ? -2.467 14.410 14.115 1.00 94.81 106 LEU A N 1
ATOM 855 C CA . LEU A 1 106 ? -3.678 14.249 13.304 1.00 94.81 106 LEU A CA 1
ATOM 856 C C . LEU A 1 106 ? -4.629 13.217 13.919 1.00 94.81 106 LEU A C 1
ATOM 858 O O . LEU A 1 106 ? -5.802 13.522 14.136 1.00 94.81 106 LEU A O 1
ATOM 862 N N . VAL A 1 107 ? -4.119 12.032 14.269 1.00 94.00 107 VAL A N 1
ATOM 863 C CA . VAL A 1 107 ? -4.916 10.980 14.919 1.00 94.00 107 VAL A CA 1
ATOM 864 C C . VAL A 1 107 ? -5.505 11.477 16.238 1.00 94.00 107 VAL A C 1
ATOM 866 O O . VAL A 1 107 ? -6.699 11.299 16.490 1.00 94.00 107 VAL A O 1
ATOM 869 N N . TYR A 1 108 ? -4.704 12.159 17.060 1.00 94.12 108 TYR A N 1
ATOM 870 C CA . TYR A 1 108 ? -5.171 12.749 18.309 1.00 94.12 108 TYR A CA 1
ATOM 871 C C . TYR A 1 108 ? -6.301 13.759 18.077 1.00 94.12 108 TYR A C 1
ATOM 873 O O . TYR A 1 108 ? -7.342 13.666 18.727 1.00 94.12 108 TYR A O 1
ATOM 881 N N . MET A 1 109 ? -6.155 14.676 17.114 1.00 92.44 109 MET A N 1
ATOM 882 C CA . MET A 1 109 ? -7.194 15.658 16.785 1.00 92.44 109 MET A CA 1
ATOM 883 C C . MET A 1 109 ? -8.499 14.998 16.330 1.00 92.44 109 MET A C 1
ATOM 885 O O . MET A 1 109 ? -9.575 15.435 16.742 1.00 92.44 109 MET A O 1
ATOM 889 N N . CYS A 1 110 ? -8.433 13.923 15.539 1.00 92.00 110 CYS A N 1
ATOM 890 C CA . CYS A 1 110 ? -9.626 13.186 15.118 1.00 92.00 110 CYS A CA 1
ATOM 891 C C . CYS A 1 110 ? -10.361 12.533 16.303 1.00 92.00 110 CYS A C 1
ATOM 893 O O . CYS A 1 110 ? -11.594 12.449 16.296 1.00 92.00 110 CYS A O 1
ATOM 895 N N . MET A 1 111 ? -9.620 12.122 17.336 1.00 90.44 111 MET A N 1
ATOM 896 C CA . MET A 1 111 ? -10.123 11.330 18.464 1.00 90.44 111 MET A CA 1
ATOM 897 C C . MET A 1 111 ? -10.354 12.129 19.757 1.00 90.44 111 MET A C 1
ATOM 899 O O . MET A 1 111 ? -10.918 11.582 20.702 1.00 90.44 111 MET A O 1
ATOM 903 N N . ILE A 1 112 ? -9.981 13.413 19.824 1.00 92.12 112 ILE A N 1
ATOM 904 C CA . ILE A 1 112 ? -9.934 14.196 21.076 1.00 92.12 112 ILE A CA 1
ATOM 905 C C . ILE A 1 112 ? -11.271 14.271 21.838 1.00 92.12 112 ILE A C 1
ATOM 907 O O . ILE A 1 112 ? -11.276 14.336 23.063 1.00 92.12 112 ILE A O 1
ATOM 911 N N . LYS A 1 113 ? -12.419 14.220 21.143 1.00 89.88 113 LYS A N 1
ATOM 912 C CA . LYS A 1 113 ? -13.761 14.161 21.773 1.00 89.88 113 LYS A CA 1
ATOM 913 C C . LYS A 1 113 ? -14.405 12.772 21.702 1.00 89.88 113 LYS A C 1
ATOM 915 O O . LYS A 1 113 ? -15.631 12.658 21.734 1.00 89.88 113 LYS A O 1
ATOM 920 N N . GLY A 1 114 ? -13.597 11.726 21.544 1.00 88.44 114 GLY A N 1
ATOM 921 C CA . GLY A 1 114 ? -14.052 10.350 21.379 1.00 88.44 114 GLY A CA 1
ATOM 922 C C . GLY A 1 114 ? -14.997 10.186 20.187 1.00 88.44 114 GLY A C 1
ATOM 923 O O . GLY A 1 114 ? -14.813 10.810 19.137 1.00 88.44 114 GLY A O 1
ATOM 924 N N . ILE A 1 115 ? -16.044 9.377 20.378 1.00 84.56 115 ILE A N 1
ATOM 925 C CA . ILE A 1 115 ? -16.976 8.976 19.312 1.00 84.56 115 ILE A CA 1
ATOM 926 C C . ILE A 1 115 ? -17.747 10.148 18.683 1.00 84.56 115 ILE A C 1
ATO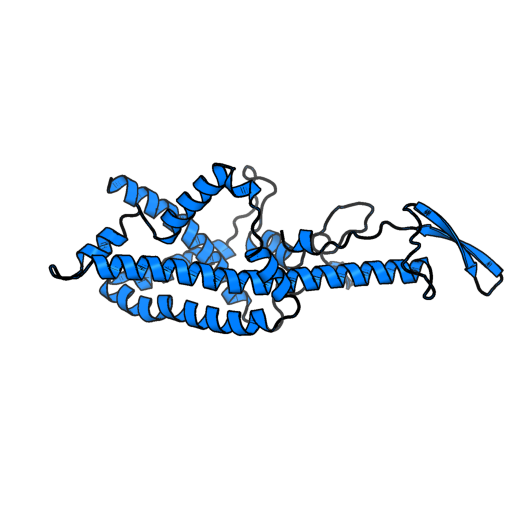M 928 O O . ILE A 1 115 ? -18.102 10.102 17.508 1.00 84.56 115 ILE A O 1
ATOM 932 N N . ALA A 1 116 ? -17.954 11.241 19.425 1.00 84.81 116 ALA A N 1
ATOM 933 C CA . ALA A 1 116 ? -18.657 12.420 18.920 1.00 84.81 116 ALA A CA 1
ATOM 934 C C . ALA A 1 116 ? -17.837 13.216 17.885 1.00 84.81 116 ALA A C 1
ATOM 936 O O . ALA A 1 116 ? -18.414 13.863 17.007 1.00 84.81 116 ALA A O 1
ATOM 937 N N . SER A 1 117 ? -16.501 13.193 17.990 1.00 86.94 117 SER A N 1
ATOM 938 C CA . SER A 1 117 ? -15.599 13.784 16.991 1.00 86.94 117 SER A CA 1
ATOM 939 C C . SER A 1 117 ? -15.325 12.799 15.864 1.00 86.94 117 SER A C 1
ATOM 941 O O . SER A 1 117 ? -15.532 13.135 14.697 1.00 86.94 117 SER A O 1
ATOM 943 N N . SER A 1 118 ? -14.932 11.567 16.206 1.00 88.50 118 SER A N 1
ATOM 944 C CA . SER A 1 118 ? -14.561 10.568 15.204 1.00 88.50 118 SER A CA 1
ATOM 945 C C . SER A 1 118 ? -15.726 10.234 14.275 1.00 88.50 118 SER A C 1
ATOM 947 O O . SER A 1 118 ? -15.519 10.145 13.071 1.00 88.50 118 SER A O 1
ATOM 949 N N . GLY A 1 119 ? -16.965 10.192 14.779 1.00 86.94 119 GLY A N 1
ATOM 950 C CA . GLY A 1 119 ? -18.156 9.994 13.952 1.00 86.94 119 GLY A CA 1
ATOM 951 C C . GLY A 1 119 ? -18.346 11.067 12.873 1.00 86.94 119 GLY A C 1
ATOM 952 O O . GLY A 1 119 ? -18.820 10.755 11.787 1.00 86.94 119 GLY A O 1
ATOM 953 N N . LYS A 1 120 ? -17.928 12.318 13.118 1.00 88.88 120 LYS A N 1
ATOM 954 C CA . LYS A 1 120 ? -17.966 13.390 12.105 1.00 88.88 120 LYS A CA 1
ATOM 955 C C . LYS A 1 120 ? -16.838 13.250 11.088 1.00 88.88 120 LYS A C 1
ATOM 957 O O . LYS A 1 120 ? -17.073 13.403 9.895 1.00 88.88 120 LYS A O 1
ATOM 962 N N . VAL A 1 121 ? -15.631 12.944 11.563 1.00 91.94 121 VAL A N 1
ATOM 963 C CA . VAL A 1 121 ? -14.447 12.748 10.712 1.00 91.94 121 VAL A CA 1
ATOM 964 C C . VAL A 1 121 ? -14.646 11.565 9.756 1.00 91.94 121 VAL A C 1
ATOM 966 O O . VAL A 1 121 ? -14.291 11.663 8.583 1.00 91.94 121 VAL A O 1
ATOM 969 N N . VAL A 1 122 ? -15.291 10.492 10.227 1.00 92.19 122 VAL A N 1
ATOM 970 C CA . VAL A 1 122 ? -15.593 9.281 9.448 1.00 92.19 122 VAL A CA 1
ATOM 971 C C . VAL A 1 122 ? -16.419 9.568 8.193 1.00 92.19 122 VAL A C 1
ATOM 973 O O . VAL A 1 122 ? -16.194 8.915 7.179 1.00 92.19 122 VAL A O 1
ATOM 976 N N . TYR A 1 123 ? -17.300 10.577 8.186 1.00 91.38 123 TYR A N 1
ATOM 977 C CA . TYR A 1 123 ? -18.035 10.935 6.964 1.00 91.38 123 TYR A CA 1
ATOM 978 C C . TYR A 1 123 ? -17.115 11.337 5.814 1.00 91.38 123 TYR A C 1
ATOM 980 O O . TYR A 1 123 ? -17.475 11.111 4.665 1.00 91.38 123 TYR A O 1
ATOM 988 N N . VAL A 1 124 ? -15.938 11.898 6.101 1.00 94.06 124 VAL A N 1
ATOM 989 C CA . VAL A 1 124 ? -14.930 12.209 5.080 1.00 94.06 124 VAL A CA 1
ATOM 990 C C . VAL A 1 124 ? -14.001 11.017 4.881 1.00 94.06 124 VAL A C 1
ATOM 992 O O . VAL A 1 124 ? -13.823 10.567 3.754 1.00 94.06 124 VAL A O 1
ATOM 995 N N . THR A 1 125 ? -13.433 10.466 5.958 1.00 93.38 125 THR A N 1
ATOM 996 C CA . THR A 1 125 ? -12.390 9.432 5.847 1.00 93.38 125 THR A CA 1
ATOM 997 C C . THR A 1 125 ? -12.902 8.088 5.338 1.00 93.38 125 THR A C 1
ATOM 999 O O . THR A 1 125 ? -12.118 7.346 4.759 1.00 93.38 125 THR A O 1
ATOM 1002 N N . ALA A 1 126 ? -14.193 7.776 5.489 1.00 92.69 126 ALA A N 1
ATOM 1003 C CA . ALA A 1 126 ? -14.786 6.568 4.921 1.00 92.69 126 ALA A CA 1
ATOM 1004 C C . ALA A 1 126 ? -15.308 6.767 3.493 1.00 92.69 126 ALA A C 1
ATOM 1006 O O . ALA A 1 126 ? -15.311 5.808 2.734 1.00 92.69 126 ALA A O 1
ATOM 1007 N N . THR A 1 127 ? -15.741 7.973 3.101 1.00 94.69 127 THR A N 1
ATOM 1008 C CA . THR A 1 127 ? -16.321 8.214 1.762 1.00 94.69 127 THR A CA 1
ATOM 1009 C C . THR A 1 127 ? -15.273 8.608 0.727 1.00 94.69 127 THR A C 1
ATOM 1011 O O . THR A 1 127 ? -15.328 8.142 -0.411 1.00 94.69 127 THR A O 1
ATOM 1014 N N . PHE A 1 128 ? -14.288 9.421 1.114 1.00 95.69 128 PHE A N 1
ATOM 1015 C CA . PHE A 1 128 ? -13.245 9.908 0.217 1.00 95.69 128 PHE A CA 1
ATOM 1016 C C . PHE A 1 128 ? -12.453 8.779 -0.469 1.00 95.69 128 PHE A C 1
ATOM 1018 O O . PHE A 1 128 ? -12.282 8.862 -1.687 1.00 95.69 128 PHE A O 1
ATOM 1025 N N . PRO A 1 129 ? -12.050 7.686 0.218 1.00 95.44 129 PRO A N 1
ATOM 1026 C CA . PRO A 1 129 ? -11.386 6.564 -0.444 1.00 95.44 129 PRO A CA 1
ATOM 1027 C C . PRO A 1 129 ? -12.210 5.945 -1.578 1.00 95.44 129 PRO A C 1
ATOM 1029 O O . PRO A 1 129 ? -11.638 5.607 -2.608 1.00 95.44 129 PRO A O 1
ATOM 1032 N N . TYR A 1 130 ? -13.541 5.854 -1.455 1.00 96.00 130 TYR A N 1
ATOM 1033 C CA . TYR A 1 130 ? -14.385 5.344 -2.545 1.00 96.00 130 TYR A CA 1
ATOM 1034 C C . TYR A 1 130 ? -14.395 6.280 -3.750 1.00 96.00 130 TYR A C 1
ATOM 1036 O O . TYR A 1 130 ? -14.327 5.810 -4.881 1.00 96.00 130 TYR A O 1
ATOM 1044 N N . ILE A 1 131 ? -14.436 7.597 -3.524 1.00 97.38 131 ILE A N 1
ATOM 1045 C CA . ILE A 1 131 ? -14.351 8.583 -4.611 1.00 97.38 131 ILE A CA 1
ATOM 1046 C C . ILE A 1 131 ? -13.021 8.417 -5.359 1.00 97.38 131 ILE A C 1
ATOM 1048 O O . ILE A 1 131 ? -13.010 8.326 -6.585 1.00 97.38 131 ILE A O 1
ATOM 1052 N N . VAL A 1 132 ? -11.908 8.319 -4.626 1.00 96.81 132 VAL A N 1
ATOM 1053 C CA . VAL A 1 132 ? -10.572 8.128 -5.210 1.00 96.81 132 VAL A CA 1
ATOM 1054 C C . VAL A 1 132 ? -10.471 6.795 -5.955 1.00 96.81 132 VAL A C 1
ATOM 1056 O O . VAL A 1 132 ? -9.989 6.776 -7.085 1.00 96.81 132 VAL A O 1
ATOM 1059 N N . LEU A 1 133 ? -10.972 5.698 -5.378 1.00 96.81 133 LEU A N 1
ATOM 1060 C CA . LEU A 1 133 ? -10.984 4.387 -6.033 1.00 96.81 133 LEU A CA 1
ATOM 1061 C C . LEU A 1 133 ? -11.794 4.400 -7.331 1.00 96.81 133 LEU A C 1
ATOM 1063 O O . LEU A 1 133 ? -11.356 3.815 -8.313 1.00 96.81 133 LEU A O 1
ATOM 1067 N N . ILE A 1 134 ? -12.935 5.094 -7.376 1.00 97.75 134 ILE A N 1
ATOM 1068 C CA . ILE A 1 134 ? -13.734 5.229 -8.603 1.00 97.75 134 ILE A CA 1
ATOM 1069 C C . ILE A 1 134 ? -12.963 6.016 -9.674 1.00 97.75 134 ILE A C 1
ATOM 1071 O O . ILE A 1 134 ? -12.947 5.615 -10.837 1.00 97.75 134 ILE A O 1
ATOM 1075 N N . ILE A 1 135 ? -12.288 7.108 -9.302 1.00 98.00 135 ILE A N 1
ATOM 1076 C CA . ILE A 1 135 ? -11.455 7.883 -10.237 1.00 98.00 135 ILE A CA 1
ATOM 1077 C C . ILE A 1 135 ? -10.310 7.018 -10.777 1.00 98.00 135 ILE A C 1
ATOM 1079 O O . ILE A 1 135 ? -10.089 6.965 -11.989 1.00 98.00 135 ILE A O 1
ATOM 1083 N N . PHE A 1 136 ? -9.601 6.311 -9.895 1.00 97.38 136 PHE A N 1
ATOM 1084 C CA . PHE A 1 136 ? -8.518 5.415 -10.291 1.00 97.38 136 PHE A CA 1
ATOM 1085 C C . PHE A 1 136 ? -8.999 4.202 -11.073 1.00 97.38 136 PHE A C 1
ATOM 1087 O O . PHE A 1 136 ? -8.273 3.760 -11.953 1.00 97.38 136 PHE A O 1
ATOM 1094 N N . PHE A 1 137 ? -10.216 3.715 -10.844 1.00 97.69 137 PHE A N 1
ATOM 1095 C CA . PHE A 1 137 ? -10.815 2.670 -11.663 1.00 97.69 137 PHE A CA 1
ATOM 1096 C C . PHE A 1 137 ? -10.941 3.122 -13.116 1.00 97.69 137 PHE A C 1
ATOM 1098 O O . PHE A 1 137 ? -10.356 2.501 -14.000 1.00 97.69 137 PHE A O 1
ATOM 1105 N N . PHE A 1 138 ? -11.634 4.239 -13.369 1.00 97.94 138 PHE A N 1
ATOM 1106 C CA . PHE A 1 138 ? -11.799 4.742 -14.733 1.00 97.94 138 PHE A CA 1
ATOM 1107 C C . PHE A 1 138 ? -10.460 5.100 -15.373 1.00 97.94 138 PHE A C 1
ATOM 1109 O O . PHE A 1 138 ? -10.246 4.807 -16.546 1.00 97.94 138 PHE A O 1
ATOM 1116 N N . ARG A 1 139 ? -9.527 5.686 -14.613 1.00 97.19 139 ARG A N 1
ATOM 1117 C CA . ARG A 1 139 ? -8.192 5.966 -15.142 1.00 97.19 139 ARG A CA 1
ATOM 1118 C C . ARG A 1 139 ? -7.441 4.676 -15.475 1.00 97.19 139 ARG A C 1
ATOM 1120 O O . ARG A 1 139 ? -6.925 4.574 -16.582 1.00 97.19 139 ARG A O 1
ATOM 1127 N N . GLY A 1 140 ? -7.412 3.714 -14.560 1.00 96.25 140 GLY A N 1
ATOM 1128 C CA . GLY A 1 140 ? -6.679 2.456 -14.669 1.00 96.25 140 GLY A CA 1
ATOM 1129 C C . GLY A 1 140 ? -7.117 1.624 -15.867 1.00 96.25 140 GLY A C 1
ATOM 1130 O O . GLY A 1 140 ? -6.289 1.278 -16.698 1.00 96.25 140 GLY A O 1
ATOM 1131 N N . ILE A 1 141 ? -8.423 1.407 -16.044 1.00 96.56 141 ILE A N 1
ATOM 1132 C CA . ILE A 1 141 ? -8.938 0.599 -17.165 1.00 96.56 141 ILE A CA 1
ATOM 1133 C C . ILE A 1 141 ? -8.735 1.250 -18.544 1.00 96.56 141 ILE A C 1
ATOM 1135 O O . ILE A 1 141 ? -8.783 0.556 -19.554 1.00 96.56 141 ILE A O 1
ATOM 1139 N N . THR A 1 142 ? -8.527 2.572 -18.607 1.00 96.31 142 THR A N 1
ATOM 1140 C CA . THR A 1 142 ? -8.236 3.279 -19.872 1.00 96.31 142 THR A CA 1
ATOM 1141 C C . THR A 1 142 ? -6.761 3.229 -20.268 1.00 96.31 142 THR A C 1
ATOM 1143 O O . THR A 1 142 ? -6.413 3.656 -21.369 1.00 96.31 142 THR A O 1
ATOM 1146 N N . LEU A 1 143 ? -5.880 2.753 -19.383 1.00 95.94 143 LEU A N 1
ATOM 1147 C CA . LEU A 1 143 ? -4.458 2.613 -19.673 1.00 95.94 143 LEU A CA 1
ATOM 1148 C C . LEU A 1 143 ? -4.194 1.360 -20.516 1.00 95.94 143 LEU A C 1
ATOM 1150 O O . LEU A 1 143 ? -4.850 0.327 -20.378 1.00 95.94 143 LEU A O 1
ATOM 1154 N N . LYS A 1 144 ? -3.192 1.452 -21.392 1.00 95.69 144 LYS A N 1
ATOM 1155 C CA . LYS A 1 144 ? -2.708 0.323 -22.194 1.00 95.69 144 LYS A CA 1
ATOM 1156 C C . LYS A 1 144 ? -2.178 -0.779 -21.267 1.00 95.69 144 LYS A C 1
ATOM 1158 O O . LYS A 1 144 ? -1.505 -0.466 -20.295 1.00 95.69 144 LYS A O 1
ATOM 1163 N N . GLY A 1 145 ? -2.483 -2.045 -21.541 1.00 93.88 145 GLY A N 1
ATOM 1164 C CA . GLY A 1 145 ? -2.009 -3.163 -20.709 1.00 93.88 145 GLY A CA 1
ATOM 1165 C C . GLY A 1 145 ? -2.816 -3.427 -19.433 1.00 93.88 145 GLY A C 1
ATOM 1166 O O . GLY A 1 145 ? -2.543 -4.384 -18.714 1.00 93.88 145 GLY A O 1
ATOM 1167 N N . ALA A 1 146 ? -3.860 -2.639 -19.143 1.00 95.88 146 ALA A N 1
ATOM 1168 C CA . ALA A 1 146 ? -4.729 -2.892 -17.989 1.00 95.88 146 ALA A CA 1
ATOM 1169 C C . ALA A 1 146 ? -5.406 -4.275 -18.048 1.00 95.88 146 ALA A C 1
ATOM 1171 O O . ALA A 1 146 ? -5.612 -4.914 -17.018 1.00 95.88 146 ALA A O 1
ATOM 1172 N N . ALA A 1 147 ? -5.731 -4.748 -19.256 1.00 95.62 147 ALA A N 1
ATOM 1173 C CA . ALA A 1 147 ? -6.334 -6.060 -19.471 1.00 95.62 147 ALA A CA 1
ATOM 1174 C C . ALA A 1 147 ? -5.416 -7.213 -19.036 1.00 95.62 147 ALA A C 1
ATOM 1176 O O . ALA A 1 147 ? -5.922 -8.190 -18.489 1.00 95.62 147 ALA A O 1
ATOM 1177 N N . ASP A 1 148 ? -4.099 -7.090 -19.220 1.00 95.44 148 ASP A N 1
ATOM 1178 C CA . ASP A 1 148 ? -3.131 -8.130 -18.852 1.00 95.44 148 ASP A CA 1
ATOM 1179 C C . ASP A 1 148 ? -3.026 -8.272 -17.330 1.00 95.44 148 ASP A C 1
ATOM 1181 O O . ASP A 1 148 ? -3.095 -9.380 -16.801 1.00 95.44 148 ASP A O 1
ATOM 1185 N N . GLY A 1 149 ? -3.012 -7.148 -16.607 1.00 96.12 149 GLY A N 1
ATOM 1186 C CA . GLY A 1 149 ? -3.072 -7.153 -15.143 1.00 96.12 149 GLY A CA 1
ATOM 1187 C C . GLY A 1 149 ? -4.378 -7.739 -14.595 1.00 96.12 149 GLY A C 1
ATOM 1188 O O . GLY A 1 149 ? -4.364 -8.528 -13.651 1.00 96.12 149 GLY A O 1
ATOM 1189 N N . LEU A 1 150 ? -5.523 -7.423 -15.212 1.00 96.75 150 LEU A N 1
ATOM 1190 C CA . LEU A 1 150 ? -6.806 -8.028 -14.829 1.00 96.75 150 LEU A CA 1
ATOM 1191 C C . LEU A 1 150 ? -6.874 -9.519 -15.171 1.00 96.75 150 LEU A C 1
ATOM 1193 O O . LEU A 1 150 ? -7.449 -10.299 -14.412 1.00 96.75 150 LEU A O 1
ATOM 1197 N N . ARG A 1 151 ? -6.288 -9.928 -16.298 1.00 95.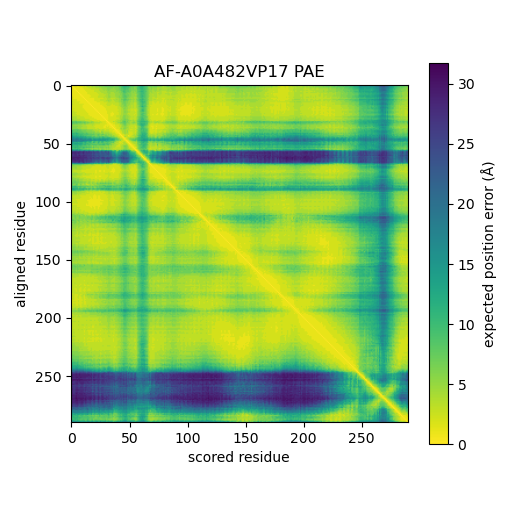88 151 ARG A N 1
ATOM 1198 C CA . ARG A 1 151 ? -6.171 -11.338 -16.665 1.00 95.88 151 ARG A CA 1
ATOM 1199 C C . ARG A 1 151 ? -5.344 -12.084 -15.626 1.00 95.88 151 ARG A C 1
ATOM 1201 O O . ARG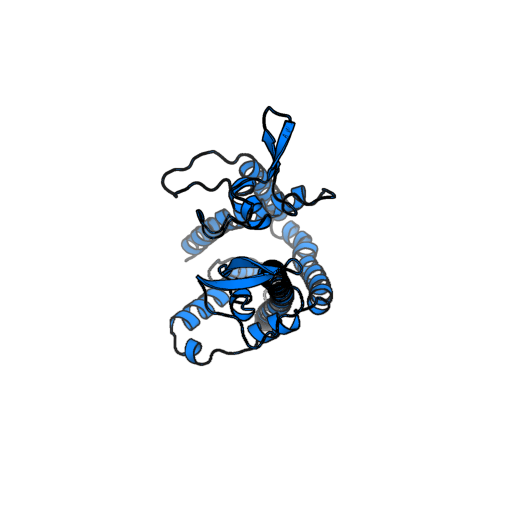 A 1 151 ? -5.786 -13.145 -15.198 1.00 95.88 151 ARG A O 1
ATOM 1208 N N . HIS A 1 152 ? -4.216 -11.528 -15.190 1.00 94.56 152 HIS A N 1
ATOM 1209 C CA . HIS A 1 152 ? -3.393 -12.112 -14.134 1.00 94.56 152 HIS A CA 1
ATOM 1210 C C . HIS A 1 152 ? -4.193 -12.277 -12.826 1.00 94.56 152 HIS A C 1
ATOM 1212 O O . HIS A 1 152 ? -4.276 -13.384 -12.303 1.00 94.56 152 HIS A O 1
ATOM 1218 N N . LEU A 1 153 ? -4.911 -11.238 -12.370 1.00 95.56 153 LEU A N 1
ATOM 1219 C CA . LEU A 1 153 ? -5.754 -11.301 -11.161 1.00 95.56 153 LEU A CA 1
ATOM 1220 C C . LEU A 1 153 ? -6.799 -12.433 -11.190 1.00 95.56 153 LEU A C 1
ATOM 1222 O O . LEU A 1 153 ? -7.081 -13.050 -10.164 1.00 95.56 153 LEU A O 1
ATOM 1226 N N . PHE A 1 154 ? -7.413 -12.683 -12.349 1.00 95.88 154 PHE A N 1
ATOM 1227 C CA . PHE A 1 154 ? -8.506 -13.650 -12.487 1.00 95.88 154 PHE A CA 1
ATOM 1228 C C . PHE A 1 154 ? -8.088 -14.996 -13.085 1.00 95.88 154 PHE A C 1
ATOM 1230 O O . PHE A 1 154 ? -8.964 -15.821 -13.344 1.00 95.88 154 PHE A O 1
ATOM 1237 N N . THR A 1 155 ? -6.794 -15.246 -13.301 1.00 94.81 155 THR A N 1
ATOM 1238 C CA . THR A 1 155 ? -6.306 -16.547 -13.778 1.00 94.81 155 THR A CA 1
ATOM 1239 C C . THR A 1 155 ? -5.968 -17.435 -12.576 1.00 94.81 155 THR A C 1
ATOM 1241 O O . THR A 1 155 ? -4.954 -17.218 -11.920 1.00 94.81 155 THR A O 1
ATOM 1244 N N . PRO A 1 156 ? -6.799 -18.440 -12.241 1.00 93.50 156 PRO A N 1
ATOM 1245 C CA . PRO A 1 156 ? -6.577 -19.256 -11.056 1.00 93.50 156 PRO A CA 1
ATOM 1246 C C . PRO A 1 156 ? -5.471 -20.294 -11.278 1.00 93.50 156 PRO A C 1
ATOM 1248 O O . PRO A 1 156 ? -5.507 -21.075 -12.231 1.00 93.50 156 PRO A O 1
ATOM 1251 N N . SER A 1 157 ? -4.546 -20.390 -10.328 1.00 92.00 157 SER A N 1
ATOM 1252 C CA . SER A 1 157 ? -3.548 -21.458 -10.252 1.00 92.00 157 SER A CA 1
ATOM 1253 C C . SER A 1 157 ? -4.056 -22.600 -9.363 1.00 92.00 157 SER A C 1
ATOM 1255 O O . SER A 1 157 ? -3.710 -22.706 -8.196 1.00 92.00 157 SER A O 1
ATOM 1257 N N . TRP A 1 158 ? -4.891 -23.499 -9.894 1.00 93.12 158 TRP A N 1
ATOM 1258 C CA . TRP A 1 158 ? -5.602 -24.519 -9.092 1.00 93.12 158 TRP A CA 1
ATOM 1259 C C . TRP A 1 158 ? -4.725 -25.389 -8.176 1.00 93.12 158 TRP A C 1
ATOM 1261 O O . TRP A 1 158 ? -5.196 -25.849 -7.138 1.00 93.12 158 TRP A O 1
ATOM 1271 N N . HIS A 1 159 ? -3.456 -25.599 -8.529 1.00 94.50 159 HIS A N 1
ATOM 1272 C CA . HIS A 1 159 ? -2.516 -26.349 -7.697 1.00 94.50 159 HIS A CA 1
ATOM 1273 C C . HIS A 1 159 ? -2.186 -25.637 -6.371 1.00 94.50 159 HIS A C 1
ATOM 1275 O O . HIS A 1 159 ? -1.927 -26.305 -5.374 1.00 94.50 159 HIS A O 1
ATOM 1281 N N . THR A 1 160 ? -2.226 -24.300 -6.319 1.00 92.94 160 THR A N 1
ATOM 1282 C CA . THR A 1 160 ? -1.891 -23.529 -5.105 1.00 92.94 160 THR A CA 1
ATOM 1283 C C . THR A 1 160 ? -2.933 -23.696 -4.002 1.00 92.94 160 THR A C 1
ATOM 1285 O O . THR A 1 160 ? -2.591 -23.660 -2.828 1.00 92.94 160 THR A O 1
ATOM 1288 N N . ILE A 1 161 ? -4.189 -23.992 -4.346 1.00 94.81 161 ILE A N 1
ATOM 1289 C CA . ILE A 1 161 ? -5.270 -24.217 -3.368 1.00 94.81 161 ILE A CA 1
ATOM 1290 C C . ILE A 1 161 ? -5.006 -25.461 -2.497 1.00 94.81 161 ILE A C 1
ATOM 1292 O O . ILE A 1 161 ? -5.555 -25.578 -1.400 1.00 94.81 161 ILE A O 1
ATOM 1296 N N . LEU A 1 162 ? -4.172 -26.395 -2.969 1.00 96.19 162 LEU A N 1
ATOM 1297 C CA . LEU A 1 162 ? -3.765 -27.576 -2.202 1.00 96.19 162 LEU A CA 1
ATOM 1298 C C . LEU A 1 162 ? -2.742 -27.245 -1.105 1.00 96.19 162 LEU A C 1
ATOM 1300 O O . LEU A 1 162 ? -2.562 -28.050 -0.191 1.00 96.19 162 LEU A O 1
ATOM 1304 N N . ASP A 1 163 ? -2.081 -26.089 -1.183 1.00 97.00 163 ASP A N 1
ATOM 1305 C CA . ASP A 1 163 ? -1.119 -25.647 -0.181 1.00 97.00 163 ASP A CA 1
ATOM 1306 C C . ASP A 1 163 ? -1.856 -25.110 1.066 1.00 97.00 163 ASP A C 1
ATOM 1308 O O . ASP A 1 163 ? -2.628 -24.148 0.971 1.00 97.00 163 ASP A O 1
ATOM 1312 N N . PRO A 1 164 ? -1.644 -25.693 2.263 1.00 96.50 164 PRO A N 1
ATOM 1313 C CA . PRO A 1 164 ? -2.259 -25.198 3.493 1.00 96.50 164 PRO A CA 1
ATOM 1314 C C . PRO A 1 164 ? -1.856 -23.757 3.848 1.00 96.50 164 PRO A C 1
ATOM 1316 O O . PRO A 1 164 ? -2.613 -23.084 4.553 1.00 96.50 164 PRO A O 1
ATOM 1319 N N . VAL A 1 165 ? -0.707 -23.265 3.373 1.00 97.19 165 VAL A N 1
ATOM 1320 C CA . VAL A 1 165 ? -0.260 -21.885 3.616 1.00 97.19 165 VAL A CA 1
ATOM 1321 C C . VAL A 1 165 ? -1.216 -20.882 2.971 1.00 97.19 165 VAL A C 1
ATOM 1323 O O . VAL A 1 165 ? -1.574 -19.898 3.612 1.00 97.19 165 VAL A O 1
ATOM 1326 N N . VAL A 1 166 ? -1.749 -21.179 1.781 1.00 96.31 166 VAL A N 1
ATOM 1327 C CA . VAL A 1 166 ? -2.723 -20.309 1.095 1.00 96.31 166 VAL A CA 1
ATOM 1328 C C . VAL A 1 166 ? -3.988 -20.114 1.938 1.00 96.31 166 VAL A C 1
ATOM 1330 O O . VAL A 1 166 ? -4.519 -19.008 2.042 1.00 96.31 166 VAL A O 1
ATOM 1333 N N . TRP A 1 167 ? -4.458 -21.165 2.617 1.00 96.88 167 TRP A N 1
ATOM 1334 C CA . TRP A 1 167 ? -5.615 -21.076 3.517 1.00 96.88 167 TRP A CA 1
ATOM 1335 C C . TRP A 1 167 ? -5.297 -20.345 4.822 1.00 96.88 167 TRP A C 1
ATOM 1337 O O . TRP A 1 167 ? -6.145 -19.609 5.334 1.00 96.88 167 TRP A O 1
ATOM 1347 N N . LEU A 1 168 ? -4.086 -20.526 5.356 1.00 97.19 168 LEU A N 1
ATOM 1348 C CA . LEU A 1 168 ? -3.607 -19.787 6.523 1.00 97.19 168 LEU A CA 1
ATOM 1349 C C . LEU A 1 168 ? -3.552 -18.281 6.234 1.00 97.19 168 LEU A C 1
ATOM 1351 O O . LEU A 1 168 ? -4.029 -17.484 7.045 1.00 97.19 168 LEU A O 1
ATOM 1355 N N . GLU A 1 169 ? -3.021 -17.890 5.077 1.00 96.25 169 GLU A N 1
ATOM 1356 C CA . GLU A 1 169 ? -2.952 -16.496 4.637 1.00 96.25 169 GLU A CA 1
ATOM 1357 C C . GLU A 1 169 ? -4.344 -15.919 4.378 1.00 96.25 169 GLU A C 1
ATOM 1359 O O . GLU A 1 169 ? -4.663 -14.854 4.906 1.00 96.25 169 GLU A O 1
ATOM 1364 N N . ALA A 1 170 ? -5.222 -16.644 3.676 1.00 96.06 170 ALA A N 1
ATOM 1365 C CA . ALA A 1 170 ? -6.602 -16.214 3.439 1.00 96.06 170 ALA A CA 1
ATOM 1366 C C . ALA A 1 170 ? -7.389 -16.019 4.751 1.00 96.06 170 ALA A C 1
ATOM 1368 O O . ALA A 1 170 ? -8.098 -15.022 4.926 1.00 96.06 170 ALA A O 1
ATOM 1369 N N . GLY A 1 171 ? -7.233 -16.945 5.704 1.00 96.06 171 GLY A N 1
ATOM 1370 C CA . GLY A 1 171 ? -7.820 -16.844 7.039 1.00 96.06 171 GLY A CA 1
ATOM 1371 C C . GLY A 1 171 ? -7.265 -15.657 7.828 1.00 96.06 171 GLY A C 1
ATOM 1372 O O . GLY A 1 171 ? -8.019 -14.892 8.425 1.00 96.06 171 GLY A O 1
ATOM 1373 N N . THR A 1 172 ? -5.953 -15.445 7.788 1.00 94.56 172 THR A N 1
ATOM 1374 C CA . THR A 1 172 ? -5.308 -14.303 8.451 1.00 94.56 172 THR A CA 1
ATOM 1375 C C . THR A 1 172 ? -5.786 -12.980 7.848 1.00 94.56 172 THR A C 1
ATOM 1377 O O . THR A 1 172 ? -6.173 -12.064 8.581 1.00 94.56 172 THR A O 1
ATOM 1380 N N . GLN A 1 173 ? -5.869 -12.906 6.518 1.00 96.19 173 GLN A N 1
ATOM 1381 C CA . GLN A 1 173 ? -6.306 -11.726 5.782 1.00 96.19 173 GLN A CA 1
ATOM 1382 C C . GLN A 1 173 ? -7.725 -11.301 6.163 1.00 96.19 173 GLN A C 1
ATOM 1384 O O . GLN A 1 173 ? -7.954 -10.117 6.401 1.00 96.19 173 GLN A O 1
ATOM 1389 N N . ILE A 1 174 ? -8.684 -12.230 6.276 1.00 95.69 174 ILE A N 1
ATOM 1390 C CA . ILE A 1 174 ? -10.062 -11.853 6.630 1.00 95.69 174 ILE A CA 1
ATOM 1391 C C . ILE A 1 174 ? -10.182 -11.373 8.086 1.00 95.69 174 ILE A C 1
ATOM 1393 O O . ILE A 1 174 ? -10.948 -10.446 8.361 1.00 95.69 174 ILE A O 1
ATOM 1397 N N . PHE A 1 175 ? -9.389 -11.930 9.011 1.00 93.62 175 PHE A N 1
ATOM 1398 C CA . PHE A 1 175 ? -9.340 -11.464 10.403 1.00 93.62 175 PHE A CA 1
ATOM 1399 C C . PHE A 1 175 ? -8.802 -10.033 10.504 1.00 93.62 175 PHE A C 1
ATOM 1401 O O . PHE A 1 175 ? -9.400 -9.212 11.206 1.00 93.62 175 PHE A O 1
ATOM 1408 N N . PHE A 1 176 ? -7.722 -9.720 9.781 1.00 91.75 176 PHE A N 1
ATOM 1409 C CA . PHE A 1 176 ? -7.175 -8.363 9.722 1.00 91.75 176 PHE A CA 1
ATOM 1410 C C . PHE A 1 176 ? -8.098 -7.397 8.970 1.00 91.75 176 PHE A C 1
ATOM 1412 O O . PHE A 1 176 ? -8.332 -6.293 9.456 1.00 91.75 176 PHE A O 1
ATOM 1419 N N . SER A 1 177 ? -8.681 -7.815 7.843 1.00 95.50 177 SER A N 1
ATOM 1420 C CA . SER A 1 177 ? -9.565 -6.981 7.016 1.00 95.50 177 SER A CA 1
ATOM 1421 C C . SER A 1 177 ? -10.815 -6.529 7.770 1.00 95.50 177 SER A C 1
ATOM 1423 O O . SER A 1 177 ? -11.198 -5.367 7.681 1.00 95.50 177 SER A O 1
ATOM 1425 N N . LEU A 1 178 ? -11.445 -7.425 8.538 1.00 93.62 178 LEU A N 1
ATOM 1426 C CA . LEU A 1 178 ? -12.623 -7.092 9.348 1.00 93.62 178 LEU A CA 1
ATOM 1427 C C . LEU A 1 178 ? -12.267 -6.506 10.723 1.00 93.62 178 LEU A C 1
ATOM 1429 O O . LEU A 1 178 ? -13.162 -6.067 11.445 1.00 93.62 178 LEU A O 1
ATOM 1433 N N . GLY A 1 179 ? -10.991 -6.513 11.120 1.00 91.12 179 GLY A N 1
ATOM 1434 C CA . GLY A 1 179 ? -10.569 -6.048 12.441 1.00 91.12 179 GLY A CA 1
ATOM 1435 C C . GLY A 1 179 ? -11.134 -6.899 13.585 1.00 91.12 179 GLY A C 1
ATOM 1436 O O . GLY A 1 179 ? -11.532 -6.373 14.632 1.00 91.12 179 GLY A O 1
ATOM 1437 N N . LEU A 1 180 ? -11.167 -8.223 13.412 1.00 91.62 180 LEU A N 1
ATOM 1438 C CA . LEU A 1 180 ? -11.611 -9.157 14.451 1.00 91.62 180 LEU A CA 1
ATOM 1439 C C . LEU A 1 180 ? -10.560 -9.286 15.570 1.00 91.62 180 LEU A C 1
ATOM 1441 O O . LEU A 1 180 ? -9.375 -9.073 15.358 1.00 91.62 180 LEU A O 1
ATOM 1445 N N . ALA A 1 181 ? -10.995 -9.636 16.786 1.00 88.38 181 ALA A N 1
ATOM 1446 C CA . ALA A 1 181 ? -10.155 -9.815 17.987 1.00 88.38 181 ALA A CA 1
ATOM 1447 C C . ALA A 1 181 ? -9.448 -8.559 18.564 1.00 88.38 181 ALA A C 1
ATOM 1449 O O . ALA A 1 181 ? -8.903 -8.622 19.671 1.00 88.38 181 ALA A O 1
ATOM 1450 N N . PHE A 1 182 ? -9.551 -7.393 17.916 1.00 90.06 182 PHE A N 1
ATOM 1451 C CA . PHE A 1 182 ? -9.026 -6.115 18.433 1.00 90.06 182 PHE A CA 1
ATOM 1452 C C . PHE A 1 182 ? -9.899 -5.467 19.521 1.00 90.06 182 PHE A C 1
ATOM 1454 O O . PHE A 1 182 ? -9.440 -4.612 20.270 1.00 90.06 182 PHE 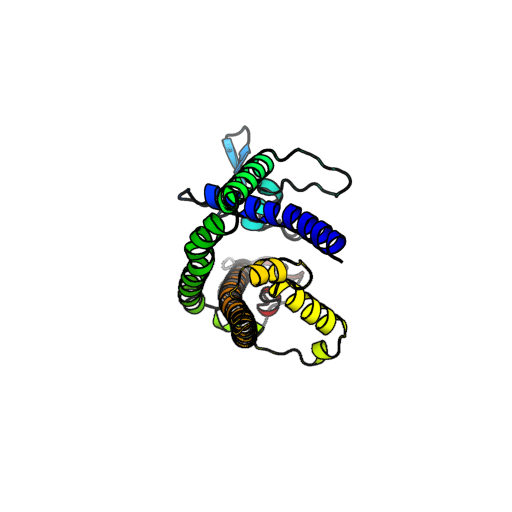A O 1
ATOM 1461 N N . GLY A 1 183 ? -11.175 -5.851 19.624 1.00 90.56 183 GLY A N 1
ATOM 1462 C CA . GLY A 1 183 ? -12.129 -5.274 20.584 1.00 90.56 183 GLY A CA 1
ATOM 1463 C C . GLY A 1 183 ? -12.769 -3.948 20.144 1.00 90.56 183 GLY A C 1
ATOM 1464 O O . GLY A 1 183 ? -13.753 -3.531 20.751 1.00 90.56 183 GLY A O 1
ATOM 1465 N N . GLY A 1 184 ? -12.297 -3.330 19.054 1.00 90.44 184 GLY A N 1
ATOM 1466 C CA . GLY A 1 184 ? -12.868 -2.095 18.501 1.00 90.44 184 GLY A CA 1
ATOM 1467 C C . GLY A 1 184 ? -14.337 -2.231 18.082 1.00 90.44 184 GLY A C 1
ATOM 1468 O O . GLY A 1 184 ? -15.159 -1.397 18.450 1.00 90.44 184 GLY A O 1
ATOM 1469 N N . LEU A 1 185 ? -14.703 -3.324 17.400 1.00 92.56 185 LEU A N 1
ATOM 1470 C CA . LEU A 1 185 ? -16.097 -3.588 17.008 1.00 92.56 185 LEU A CA 1
ATOM 1471 C C . LEU A 1 185 ? -17.031 -3.764 18.214 1.00 92.56 185 LEU A C 1
ATOM 1473 O O . LEU A 1 185 ? -18.162 -3.286 18.190 1.00 92.56 185 LEU A O 1
ATOM 1477 N N . ILE A 1 186 ? -16.549 -4.401 19.288 1.00 93.38 186 ILE A N 1
ATOM 1478 C CA . ILE A 1 186 ? -17.307 -4.558 20.539 1.00 93.38 186 ILE A CA 1
ATOM 1479 C C . ILE A 1 186 ? -17.529 -3.183 21.176 1.00 93.38 186 ILE A C 1
ATOM 1481 O O . ILE A 1 186 ? -18.648 -2.861 21.574 1.00 93.38 186 ILE A O 1
ATOM 1485 N N . ALA A 1 187 ? -16.481 -2.353 21.221 1.00 91.75 187 ALA A N 1
ATOM 1486 C CA . ALA A 1 187 ? -16.573 -0.996 21.743 1.00 91.75 187 ALA A CA 1
ATOM 1487 C C . ALA A 1 187 ? -17.584 -0.158 20.940 1.00 91.75 187 ALA A C 1
ATOM 1489 O O . ALA A 1 187 ? -18.472 0.447 21.536 1.00 91.75 187 ALA A O 1
ATOM 1490 N N . PHE A 1 188 ? -17.529 -0.184 19.604 1.00 90.44 188 PHE A N 1
ATOM 1491 C CA . PHE A 1 188 ? -18.485 0.542 18.760 1.00 90.44 188 PHE A CA 1
ATOM 1492 C C . PHE A 1 188 ? -19.915 0.027 18.908 1.00 90.44 188 PHE A C 1
ATOM 1494 O O . PHE A 1 188 ? -20.835 0.825 19.070 1.00 90.44 188 PHE A O 1
ATOM 1501 N N . SER A 1 189 ? -20.105 -1.292 18.938 1.00 93.12 189 SER A N 1
ATOM 1502 C CA . SER A 1 189 ? -21.432 -1.880 19.117 1.00 93.12 189 SER A CA 1
ATOM 1503 C C . SER A 1 189 ? -22.046 -1.559 20.481 1.00 93.12 189 SER A C 1
ATOM 1505 O O . SER A 1 189 ? -23.268 -1.590 20.599 1.00 93.12 189 SER A O 1
ATOM 1507 N N . SER A 1 190 ? -21.244 -1.244 21.505 1.00 94.00 190 SER A N 1
ATOM 1508 C CA . SER A 1 190 ? -21.761 -0.898 22.838 1.00 94.00 190 SER A CA 1
ATOM 1509 C C . SER A 1 190 ? -22.467 0.464 22.890 1.00 94.00 190 SER A C 1
ATOM 1511 O O . SER A 1 190 ? -23.252 0.707 23.803 1.00 94.00 190 SER A O 1
ATOM 1513 N N . TYR A 1 191 ? -22.239 1.327 21.893 1.00 90.94 191 TYR A N 1
ATOM 1514 C CA . TYR A 1 191 ? -22.917 2.619 21.752 1.00 90.94 191 TYR A CA 1
ATOM 1515 C C . TYR A 1 191 ? -24.233 2.546 20.961 1.00 90.94 191 TYR A C 1
ATOM 1517 O O . TYR A 1 191 ? -24.929 3.557 20.853 1.00 90.94 191 TYR A O 1
ATOM 1525 N N . ASN A 1 192 ? -24.590 1.385 20.402 1.00 93.19 192 ASN A N 1
ATOM 1526 C CA . ASN A 1 192 ? -25.831 1.230 19.645 1.00 93.19 192 ASN A CA 1
ATOM 1527 C C . ASN A 1 192 ? -27.064 1.130 20.564 1.00 93.19 192 ASN A C 1
ATOM 1529 O O . ASN A 1 192 ? -26.959 0.673 21.705 1.00 93.19 192 ASN A O 1
ATOM 1533 N N . PRO A 1 193 ? -28.263 1.499 20.070 1.00 95.25 193 PRO A N 1
ATOM 1534 C CA . PRO A 1 193 ? -29.512 1.245 20.781 1.00 95.25 193 PRO A CA 1
ATOM 1535 C C . PRO A 1 193 ? -29.706 -0.247 21.082 1.00 95.25 193 PRO A C 1
ATOM 1537 O O . PRO A 1 193 ? -29.347 -1.102 20.275 1.00 95.25 193 PRO A O 1
ATOM 1540 N N . VAL A 1 194 ? -30.363 -0.557 22.204 1.00 94.81 194 VAL A N 1
ATOM 1541 C CA . VAL A 1 194 ? -30.593 -1.945 22.656 1.00 94.81 194 VAL A CA 1
ATOM 1542 C C . VAL A 1 194 ? -31.351 -2.781 21.616 1.00 94.81 194 VAL A C 1
ATOM 1544 O O . VAL A 1 194 ? -31.017 -3.938 21.393 1.00 94.81 194 VAL A O 1
ATOM 1547 N N . ASN A 1 195 ? -32.334 -2.182 20.936 1.00 95.12 195 ASN A N 1
ATOM 1548 C CA . ASN A 1 195 ? -33.159 -2.852 19.923 1.00 95.12 195 ASN A CA 1
ATOM 1549 C C . ASN A 1 195 ? -32.640 -2.625 18.488 1.00 95.12 195 ASN A C 1
ATOM 1551 O O . ASN A 1 195 ? -33.431 -2.509 17.552 1.00 95.12 195 ASN A O 1
ATOM 1555 N N . ASN A 1 196 ? -31.322 -2.512 18.307 1.00 96.25 196 ASN A N 1
ATOM 1556 C CA . ASN A 1 196 ? -30.708 -2.383 16.987 1.00 96.25 196 ASN A CA 1
ATOM 1557 C C . ASN A 1 196 ? -30.540 -3.754 16.307 1.00 96.25 196 ASN A C 1
ATOM 1559 O O . ASN A 1 196 ? -30.141 -4.730 16.942 1.00 96.25 196 ASN A O 1
ATOM 1563 N N . ASN A 1 197 ? -30.794 -3.836 14.999 1.00 96.38 197 ASN A N 1
ATOM 1564 C CA . ASN A 1 197 ? -30.623 -5.076 14.238 1.00 96.38 197 ASN A CA 1
ATOM 1565 C C . ASN A 1 197 ? -29.142 -5.318 13.891 1.00 96.38 197 ASN A C 1
ATOM 1567 O O . ASN A 1 197 ? -28.709 -5.111 12.758 1.00 96.38 197 ASN A O 1
ATOM 1571 N N . CYS A 1 198 ? -28.375 -5.796 14.870 1.00 95.94 198 CYS A N 1
ATOM 1572 C CA . CYS A 1 198 ? -26.942 -6.057 14.718 1.00 95.94 198 CYS A CA 1
ATOM 1573 C C . CYS A 1 198 ? -26.616 -7.149 13.684 1.00 95.94 198 CYS A C 1
ATOM 1575 O O . CYS A 1 198 ? -25.531 -7.134 13.107 1.00 95.94 198 CYS A O 1
ATOM 1577 N N . TYR A 1 199 ? -27.549 -8.068 13.406 1.00 96.69 199 TYR A N 1
ATOM 1578 C CA . TYR A 1 199 ? -27.380 -9.089 12.370 1.00 96.69 199 TYR A CA 1
ATOM 1579 C C . TYR A 1 199 ? -27.287 -8.457 10.977 1.00 96.69 199 TYR A C 1
ATOM 1581 O O . TYR A 1 199 ? -26.376 -8.768 10.210 1.00 96.69 199 TYR A O 1
ATOM 1589 N N . ARG A 1 200 ? -28.198 -7.526 10.662 1.00 96.81 200 ARG A N 1
ATOM 1590 C CA . ARG A 1 200 ? -28.176 -6.795 9.389 1.00 96.81 200 ARG A CA 1
ATOM 1591 C C . ARG A 1 200 ? -26.889 -5.988 9.234 1.00 96.81 200 ARG A C 1
ATOM 1593 O O . ARG A 1 200 ? -26.300 -6.006 8.155 1.00 96.81 200 ARG A O 1
ATOM 1600 N N . ASP A 1 201 ? -26.463 -5.310 10.296 1.00 96.50 201 ASP A N 1
ATOM 1601 C CA . ASP A 1 201 ? -25.251 -4.489 10.280 1.00 96.50 201 ASP A CA 1
ATOM 1602 C C . ASP A 1 201 ? -24.008 -5.349 10.031 1.00 96.50 201 ASP A C 1
ATOM 1604 O O . ASP A 1 201 ? -23.190 -5.013 9.178 1.00 96.50 201 ASP A O 1
ATOM 1608 N N . ALA A 1 2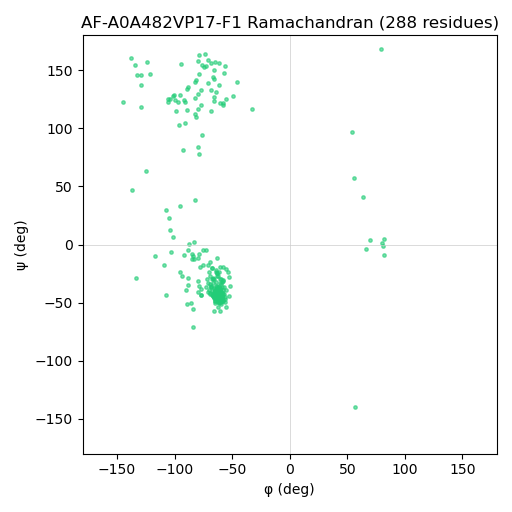02 ? -23.902 -6.502 10.700 1.00 96.06 202 ALA A N 1
ATOM 1609 C CA . ALA A 1 202 ? -22.797 -7.436 10.502 1.00 96.06 202 ALA A CA 1
ATOM 1610 C C . ALA A 1 202 ? -22.727 -7.941 9.052 1.00 96.06 202 ALA A C 1
ATOM 1612 O O . ALA A 1 202 ? -21.667 -7.873 8.432 1.00 96.06 202 ALA A O 1
ATOM 1613 N N . VAL A 1 203 ? -23.856 -8.376 8.478 1.00 97.19 203 VAL A N 1
ATOM 1614 C CA . VAL A 1 203 ? -23.912 -8.823 7.075 1.00 97.19 203 VAL A CA 1
ATOM 1615 C C . VAL A 1 203 ? -23.521 -7.691 6.120 1.00 97.19 203 VAL A C 1
ATOM 1617 O O . VAL A 1 203 ? -22.736 -7.910 5.198 1.00 97.19 203 VAL A O 1
ATOM 1620 N N . MET A 1 204 ? -24.021 -6.472 6.347 1.00 96.69 204 MET A N 1
ATOM 1621 C CA . MET A 1 204 ? -23.705 -5.312 5.510 1.00 96.69 204 MET A CA 1
ATOM 1622 C C . MET A 1 204 ? -22.216 -4.955 5.564 1.00 96.69 204 MET A C 1
ATOM 1624 O O . MET A 1 204 ? -21.611 -4.731 4.516 1.00 96.69 204 MET A O 1
ATOM 1628 N N . VAL A 1 205 ? -21.615 -4.936 6.756 1.00 95.75 205 VAL A N 1
ATOM 1629 C CA . VAL A 1 205 ? -20.184 -4.659 6.940 1.00 95.75 205 VAL A CA 1
ATOM 1630 C C . VAL A 1 205 ? -19.337 -5.723 6.248 1.00 95.75 205 VAL A C 1
ATOM 1632 O O . VAL A 1 205 ? -18.431 -5.372 5.495 1.00 95.75 205 VAL A O 1
ATOM 1635 N N . SER A 1 206 ? -19.653 -7.009 6.425 1.00 96.31 206 SER A N 1
ATOM 1636 C CA . SER A 1 206 ? -18.905 -8.098 5.788 1.00 96.31 206 SER A CA 1
ATOM 1637 C C . SER A 1 206 ? -18.984 -8.053 4.261 1.00 96.31 206 SER A C 1
ATOM 1639 O O . SER A 1 206 ? -17.955 -8.155 3.597 1.00 96.31 206 SER A O 1
ATOM 1641 N N . LEU A 1 207 ? -20.178 -7.853 3.691 1.00 97.06 207 LEU A N 1
ATOM 1642 C CA . LEU A 1 207 ? -20.345 -7.761 2.237 1.00 97.06 207 LEU A CA 1
ATOM 1643 C C . LEU A 1 207 ? -19.652 -6.526 1.658 1.00 97.06 207 LEU A C 1
ATOM 1645 O O . LEU A 1 207 ? -18.990 -6.631 0.628 1.00 97.06 207 LEU A O 1
ATOM 1649 N N . THR A 1 208 ? -19.763 -5.379 2.335 1.00 96.75 208 THR A N 1
ATOM 1650 C CA . THR A 1 208 ? -19.091 -4.142 1.916 1.00 96.75 208 THR A CA 1
ATOM 1651 C C . THR A 1 208 ? -17.579 -4.323 1.947 1.00 96.75 208 THR A C 1
ATOM 1653 O O . THR A 1 208 ? -16.920 -3.986 0.974 1.00 96.75 208 THR A O 1
ATOM 1656 N N . ASN A 1 209 ? -17.028 -4.922 3.008 1.00 96.81 209 ASN A N 1
ATOM 1657 C CA . ASN A 1 209 ? -15.601 -5.224 3.099 1.00 96.81 209 ASN A CA 1
ATOM 1658 C C . ASN A 1 209 ? -15.132 -6.073 1.908 1.00 96.81 209 ASN A C 1
ATOM 1660 O O . ASN A 1 209 ? -14.226 -5.661 1.192 1.00 96.81 209 ASN A O 1
ATOM 1664 N N . CYS A 1 210 ? -15.785 -7.210 1.646 1.00 96.62 210 CYS A N 1
ATOM 1665 C CA . CYS A 1 210 ? -15.399 -8.097 0.546 1.00 96.62 210 CYS A CA 1
ATOM 1666 C C . CYS A 1 210 ? -15.531 -7.426 -0.829 1.00 96.62 210 CYS A C 1
ATOM 1668 O O . CYS A 1 210 ? -14.641 -7.566 -1.669 1.00 96.62 210 CYS A O 1
ATOM 1670 N N . PHE A 1 211 ? -16.617 -6.681 -1.061 1.00 97.06 211 PHE A N 1
ATOM 1671 C CA . PHE A 1 211 ? -16.817 -5.951 -2.312 1.00 97.06 211 PHE A CA 1
ATOM 1672 C C . PHE A 1 211 ? -15.736 -4.887 -2.516 1.00 97.06 211 PHE A C 1
ATOM 1674 O O . PHE A 1 211 ? -15.145 -4.810 -3.590 1.00 97.06 211 PHE A O 1
ATOM 1681 N N . THR A 1 212 ? -15.433 -4.106 -1.481 1.00 97.25 212 THR A N 1
ATOM 1682 C CA . THR A 1 212 ? -14.405 -3.065 -1.536 1.00 97.25 212 THR A CA 1
ATOM 1683 C C . THR A 1 212 ? -13.018 -3.656 -1.746 1.00 97.25 212 THR A C 1
ATOM 1685 O O . THR A 1 212 ? -12.268 -3.122 -2.558 1.00 97.25 212 THR A O 1
ATOM 1688 N N . SER A 1 213 ? -12.681 -4.778 -1.099 1.00 97.19 213 SER A N 1
ATOM 1689 C CA . SER A 1 213 ? -11.416 -5.487 -1.334 1.00 97.19 213 SER A CA 1
ATOM 1690 C C . SER A 1 213 ? -11.291 -5.973 -2.779 1.00 97.19 213 SER A C 1
ATOM 1692 O O . SER A 1 213 ? -10.259 -5.749 -3.405 1.00 97.19 213 SER A O 1
ATOM 1694 N N . MET A 1 214 ? -12.347 -6.577 -3.335 1.00 97.25 214 MET A N 1
ATOM 1695 C CA . MET A 1 214 ? -12.360 -7.018 -4.734 1.00 97.25 214 MET A CA 1
ATOM 1696 C C . MET A 1 214 ? -12.232 -5.832 -5.699 1.00 97.25 214 MET A C 1
ATOM 1698 O O . MET A 1 214 ? -11.425 -5.862 -6.626 1.00 97.25 214 MET A O 1
ATOM 1702 N N . PHE A 1 215 ? -12.990 -4.759 -5.462 1.00 97.88 215 PHE A N 1
ATOM 1703 C CA . PHE A 1 215 ? -12.951 -3.559 -6.292 1.00 97.88 215 PHE A CA 1
ATOM 1704 C C . PHE A 1 215 ? -11.579 -2.874 -6.246 1.00 97.88 215 PHE A C 1
ATOM 1706 O O . PHE A 1 215 ? -11.038 -2.520 -7.290 1.00 97.88 215 PHE A O 1
ATOM 1713 N N . ALA A 1 216 ? -10.975 -2.745 -5.062 1.00 97.56 216 ALA A N 1
ATOM 1714 C CA . ALA A 1 216 ? -9.620 -2.224 -4.913 1.00 97.56 216 ALA A CA 1
ATOM 1715 C C . ALA A 1 216 ? -8.584 -3.113 -5.622 1.00 97.56 216 ALA A C 1
ATOM 1717 O O . ALA A 1 216 ? -7.691 -2.580 -6.277 1.00 97.56 216 ALA A O 1
ATOM 1718 N N . GLY A 1 217 ? -8.738 -4.441 -5.563 1.00 97.44 217 GLY A N 1
ATOM 1719 C CA . GLY A 1 217 ? -7.915 -5.389 -6.319 1.00 97.44 217 GLY A CA 1
ATOM 1720 C C . GLY A 1 217 ? -7.958 -5.120 -7.824 1.00 97.44 217 GLY A C 1
ATOM 1721 O O . GLY A 1 217 ? -6.913 -4.943 -8.441 1.00 97.44 217 GLY A O 1
ATOM 1722 N N . ILE A 1 218 ? -9.152 -4.969 -8.404 1.00 97.88 218 ILE A N 1
ATOM 1723 C CA . ILE A 1 218 ? -9.327 -4.617 -9.826 1.00 97.88 218 ILE A CA 1
ATOM 1724 C C . ILE A 1 218 ? -8.595 -3.309 -10.169 1.00 97.88 218 ILE A C 1
ATOM 1726 O O . ILE A 1 218 ? -7.888 -3.239 -11.174 1.00 97.88 218 ILE A O 1
ATOM 1730 N N . VAL A 1 219 ? -8.726 -2.275 -9.330 1.00 98.00 219 VAL A N 1
ATOM 1731 C CA . VAL A 1 219 ? -8.039 -0.989 -9.538 1.00 98.00 219 VAL A CA 1
ATOM 1732 C C . VAL A 1 219 ? -6.519 -1.163 -9.515 1.00 98.00 219 VAL A C 1
ATOM 1734 O O . VAL A 1 219 ? -5.844 -0.711 -10.438 1.00 98.00 219 VAL A O 1
ATOM 1737 N N . VAL A 1 220 ? -5.974 -1.841 -8.504 1.00 96.88 220 VAL A N 1
ATOM 1738 C CA . VAL A 1 220 ? -4.526 -2.051 -8.353 1.00 96.88 220 VAL A CA 1
ATOM 1739 C C . VAL A 1 220 ? -3.962 -2.861 -9.520 1.00 96.88 220 VAL A C 1
ATOM 1741 O O . VAL A 1 220 ? -3.014 -2.412 -10.165 1.00 96.88 220 VAL A O 1
ATOM 1744 N N . PHE A 1 221 ? -4.578 -3.996 -9.859 1.00 97.31 221 PHE A N 1
ATOM 1745 C CA . PHE A 1 221 ? -4.101 -4.857 -10.944 1.00 97.31 221 PHE A CA 1
ATOM 1746 C C . PHE A 1 221 ? -4.201 -4.192 -12.321 1.00 97.31 221 PHE A C 1
ATOM 1748 O O . PHE A 1 221 ? -3.337 -4.420 -13.163 1.00 97.31 221 PHE A O 1
ATOM 1755 N N . SER A 1 222 ? -5.164 -3.291 -12.547 1.00 97.50 222 SER A N 1
ATOM 1756 C CA . SER A 1 222 ? -5.200 -2.499 -13.787 1.00 97.50 222 SER A CA 1
ATOM 1757 C C . SER A 1 222 ? -3.971 -1.586 -13.951 1.00 97.50 222 SER A C 1
ATOM 1759 O O . SER A 1 222 ? -3.444 -1.443 -15.054 1.00 97.50 222 SER A O 1
ATOM 1761 N N . ILE A 1 223 ? -3.468 -1.008 -12.853 1.00 95.50 223 ILE A N 1
ATOM 1762 C CA . ILE A 1 223 ? -2.274 -0.149 -12.851 1.00 95.50 223 ILE A CA 1
ATOM 1763 C C . ILE A 1 223 ? -0.997 -0.994 -12.946 1.00 95.50 223 ILE A C 1
ATOM 1765 O O . ILE A 1 223 ? -0.072 -0.605 -13.661 1.00 95.50 223 ILE A O 1
ATOM 1769 N N . ILE A 1 224 ? -0.951 -2.151 -12.273 1.00 95.19 224 ILE A N 1
ATOM 1770 C CA . ILE A 1 224 ? 0.157 -3.113 -12.395 1.00 95.19 224 ILE A CA 1
ATOM 1771 C C . ILE A 1 224 ? 0.296 -3.572 -13.850 1.00 95.19 224 ILE A C 1
ATOM 1773 O O . ILE A 1 224 ? 1.395 -3.509 -14.387 1.00 95.19 224 ILE A O 1
ATOM 1777 N N . GLY A 1 225 ? -0.808 -3.918 -14.522 1.00 96.25 225 GLY A N 1
ATOM 1778 C CA . GLY A 1 225 ? -0.792 -4.307 -15.935 1.00 96.25 225 GLY A CA 1
ATOM 1779 C C . GLY A 1 225 ? -0.221 -3.226 -16.858 1.00 96.25 225 GLY A C 1
ATOM 1780 O O . GLY A 1 225 ? 0.618 -3.514 -17.713 1.00 96.25 225 GLY A O 1
ATOM 1781 N N . PHE A 1 226 ? -0.591 -1.958 -16.637 1.00 95.44 226 PHE A N 1
ATOM 1782 C CA . PHE A 1 226 ? 0.022 -0.830 -17.346 1.00 95.44 226 PHE A CA 1
ATOM 1783 C C . PHE A 1 226 ? 1.528 -0.722 -17.076 1.00 95.44 226 PHE A C 1
ATOM 1785 O O . PHE A 1 226 ? 2.306 -0.577 -18.018 1.00 95.44 226 PHE A O 1
ATOM 1792 N N . LYS A 1 227 ? 1.954 -0.814 -15.809 1.00 92.50 227 LYS A N 1
ATOM 1793 C CA . LYS A 1 227 ? 3.376 -0.766 -15.435 1.00 92.50 227 LYS A CA 1
ATOM 1794 C C . LYS A 1 227 ? 4.159 -1.897 -16.111 1.00 92.50 227 LYS A C 1
ATOM 1796 O O . LYS A 1 227 ? 5.165 -1.610 -16.752 1.00 92.50 227 LYS A O 1
ATOM 1801 N N . ALA A 1 228 ? 3.685 -3.136 -16.003 1.00 93.44 228 ALA A N 1
ATOM 1802 C CA . ALA A 1 228 ? 4.322 -4.315 -16.582 1.00 93.44 228 ALA A CA 1
ATOM 1803 C C . ALA A 1 228 ? 4.461 -4.183 -18.105 1.00 93.44 228 ALA A C 1
ATOM 1805 O O . ALA A 1 228 ? 5.544 -4.363 -18.653 1.00 93.44 228 ALA A O 1
ATOM 1806 N N . THR A 1 229 ? 3.397 -3.738 -18.782 1.00 93.44 229 THR A N 1
ATOM 1807 C CA . THR A 1 229 ? 3.414 -3.511 -20.236 1.00 93.44 229 THR A CA 1
ATOM 1808 C C . THR A 1 229 ? 4.421 -2.434 -20.636 1.00 93.44 229 THR A C 1
ATOM 1810 O O . THR A 1 229 ? 5.162 -2.610 -21.597 1.00 93.44 229 THR A O 1
ATOM 1813 N N . MET A 1 230 ? 4.497 -1.326 -19.893 1.00 89.81 230 MET A N 1
ATOM 1814 C CA . MET A 1 230 ? 5.464 -0.258 -20.172 1.00 89.81 230 MET A CA 1
ATOM 1815 C C . MET A 1 230 ? 6.916 -0.714 -19.971 1.00 89.81 230 MET A C 1
ATOM 1817 O O . MET A 1 230 ? 7.782 -0.355 -20.769 1.00 89.81 230 MET A O 1
ATOM 1821 N N . VAL A 1 231 ? 7.191 -1.497 -18.923 1.00 87.75 231 VAL A N 1
ATOM 1822 C CA . VAL A 1 231 ? 8.528 -2.062 -18.671 1.00 87.75 231 VAL A CA 1
ATOM 1823 C C . VAL A 1 231 ? 8.899 -3.060 -19.767 1.00 87.75 231 VAL A C 1
ATOM 1825 O O . VAL A 1 231 ? 9.990 -2.974 -20.331 1.00 87.75 231 VAL A O 1
ATOM 1828 N N . TYR A 1 232 ? 7.967 -3.937 -20.136 1.00 88.12 232 TYR A N 1
ATOM 1829 C CA . TYR A 1 232 ? 8.136 -4.901 -21.217 1.00 88.12 232 TYR A CA 1
ATOM 1830 C C . TYR A 1 232 ? 8.417 -4.221 -22.567 1.00 88.12 232 TYR A C 1
ATOM 1832 O O . TYR A 1 232 ? 9.378 -4.574 -23.249 1.00 88.12 232 TYR A O 1
ATOM 1840 N N . GLU A 1 233 ? 7.652 -3.189 -22.936 1.00 89.31 233 GLU A N 1
ATOM 1841 C CA . GLU A 1 233 ? 7.869 -2.436 -24.179 1.00 89.31 233 GLU A CA 1
ATOM 1842 C C . GLU A 1 233 ? 9.200 -1.677 -24.183 1.00 89.31 233 GLU A C 1
ATOM 1844 O O . GLU A 1 233 ? 9.884 -1.654 -25.209 1.00 89.31 233 GLU A O 1
ATOM 1849 N N . LYS A 1 234 ? 9.615 -1.109 -23.041 1.00 86.38 234 LYS A N 1
ATOM 1850 C CA . LYS A 1 234 ? 10.943 -0.493 -22.902 1.00 86.38 234 LYS A CA 1
ATOM 1851 C C . LYS A 1 234 ? 12.046 -1.532 -23.117 1.00 86.38 234 LYS A C 1
ATOM 1853 O O . LYS A 1 234 ? 12.972 -1.272 -23.879 1.00 86.38 234 LYS A O 1
ATOM 1858 N N . CYS A 1 235 ? 11.920 -2.711 -22.508 1.00 85.56 235 CYS A N 1
ATOM 1859 C CA . CYS A 1 235 ? 12.864 -3.814 -22.686 1.00 85.56 235 CYS A CA 1
ATOM 1860 C C . CYS A 1 235 ? 12.966 -4.241 -24.159 1.00 85.56 235 CYS A C 1
ATOM 1862 O O . CYS A 1 235 ? 14.071 -4.345 -24.695 1.00 85.56 235 CYS A O 1
ATOM 1864 N N . LEU A 1 236 ? 11.827 -4.425 -24.838 1.00 85.62 236 LEU A N 1
ATOM 1865 C CA . LEU A 1 236 ? 11.798 -4.770 -26.261 1.00 85.62 236 LEU A CA 1
ATOM 1866 C C . LEU A 1 236 ? 12.452 -3.692 -27.125 1.00 85.62 236 LEU A C 1
ATOM 1868 O O . LEU A 1 236 ? 13.208 -4.019 -28.037 1.00 85.62 236 LEU A O 1
ATOM 1872 N N . SER A 1 237 ? 12.190 -2.416 -26.831 1.00 85.25 237 SER A N 1
ATOM 1873 C CA . SER A 1 237 ? 12.820 -1.301 -27.535 1.00 85.25 237 SER A CA 1
ATOM 1874 C C . SER A 1 237 ? 14.337 -1.336 -27.375 1.00 85.25 237 SER A C 1
ATOM 1876 O O . SER A 1 237 ? 15.030 -1.263 -28.384 1.00 85.25 237 SER A O 1
ATOM 1878 N N . THR A 1 238 ? 14.849 -1.496 -26.148 1.00 81.00 238 THR A N 1
ATOM 1879 C CA . THR A 1 238 ? 16.294 -1.598 -25.880 1.00 81.00 238 THR A CA 1
ATOM 1880 C C . THR A 1 238 ? 16.907 -2.783 -26.618 1.00 81.00 238 THR A C 1
ATOM 1882 O O . THR A 1 238 ? 17.917 -2.638 -27.301 1.00 81.00 238 THR A O 1
ATOM 1885 N N . ARG A 1 239 ? 16.260 -3.953 -26.561 1.00 79.12 239 ARG A N 1
ATOM 1886 C CA . ARG A 1 239 ? 16.708 -5.152 -27.275 1.00 79.12 239 ARG A CA 1
ATOM 1887 C C . ARG A 1 239 ? 16.805 -4.905 -28.779 1.00 79.12 239 ARG A C 1
ATOM 1889 O O . ARG A 1 239 ? 17.814 -5.235 -29.394 1.00 79.12 239 ARG A O 1
ATOM 1896 N N . ASN A 1 240 ? 15.771 -4.309 -29.368 1.00 82.25 240 ASN A N 1
ATOM 1897 C CA . ASN A 1 240 ? 15.716 -4.041 -30.800 1.00 82.25 240 ASN A CA 1
ATOM 1898 C C . ASN A 1 240 ? 16.741 -2.980 -31.221 1.00 82.25 240 ASN A C 1
ATOM 1900 O O . ASN A 1 240 ? 17.334 -3.124 -32.286 1.00 82.25 240 ASN A O 1
ATOM 1904 N N . THR A 1 241 ? 17.005 -1.957 -30.399 1.00 80.56 241 THR A N 1
ATOM 1905 C CA . THR A 1 241 ? 18.084 -0.993 -30.667 1.00 80.56 241 THR A CA 1
ATOM 1906 C C . THR A 1 241 ? 19.458 -1.648 -30.595 1.00 80.56 241 THR A C 1
ATOM 1908 O O . THR A 1 241 ? 20.254 -1.457 -31.507 1.00 80.56 241 THR A O 1
ATOM 1911 N N . THR A 1 242 ? 19.713 -2.500 -29.597 1.00 76.62 242 THR A N 1
ATOM 1912 C CA . THR A 1 242 ? 20.977 -3.246 -29.484 1.00 76.62 242 THR A CA 1
ATOM 1913 C C . THR A 1 242 ? 21.177 -4.197 -30.666 1.00 76.62 242 THR A C 1
ATOM 1915 O O . THR A 1 242 ? 22.285 -4.322 -31.189 1.00 76.62 242 THR A O 1
ATOM 1918 N N . ILE A 1 243 ? 20.108 -4.843 -31.143 1.00 75.19 243 ILE A N 1
ATOM 1919 C CA . ILE A 1 243 ? 20.137 -5.660 -32.366 1.00 75.19 243 ILE A CA 1
ATOM 1920 C C . ILE A 1 243 ? 20.426 -4.783 -33.591 1.00 75.19 243 ILE A C 1
ATOM 1922 O O . ILE A 1 243 ? 21.312 -5.109 -34.371 1.00 75.19 243 ILE A O 1
ATOM 1926 N N . ALA A 1 244 ? 19.734 -3.657 -33.762 1.00 75.19 244 ALA A N 1
ATOM 1927 C CA . ALA A 1 244 ? 19.932 -2.779 -34.915 1.00 75.19 244 ALA A CA 1
ATOM 1928 C C . ALA A 1 244 ? 21.355 -2.193 -34.976 1.00 75.19 244 ALA A C 1
ATOM 1930 O O . ALA A 1 244 ? 21.938 -2.114 -36.057 1.00 75.19 244 ALA A O 1
ATOM 1931 N N . GLU A 1 245 ? 21.930 -1.825 -33.828 1.00 74.62 245 GLU A N 1
ATOM 1932 C CA . GLU A 1 245 ? 23.314 -1.348 -33.717 1.00 74.62 245 GLU A CA 1
ATOM 1933 C C . GLU A 1 245 ? 24.342 -2.443 -34.030 1.00 74.62 245 GLU A C 1
ATOM 1935 O O . GLU A 1 245 ? 25.401 -2.149 -34.584 1.00 74.62 245 GLU A O 1
ATOM 1940 N N . SER A 1 246 ? 24.036 -3.704 -33.710 1.00 70.38 246 SER A N 1
ATOM 1941 C CA . SER A 1 246 ? 24.956 -4.831 -33.907 1.00 70.38 246 SER A CA 1
ATOM 1942 C C . SER A 1 246 ? 24.862 -5.504 -35.281 1.00 70.38 246 SER A C 1
ATOM 1944 O O . SER A 1 246 ? 25.875 -5.966 -35.803 1.00 70.38 246 SER A O 1
ATOM 1946 N N . LEU A 1 247 ? 23.666 -5.579 -35.867 1.00 69.38 247 LEU A N 1
ATOM 1947 C CA . LEU A 1 247 ? 23.354 -6.382 -37.058 1.00 69.38 247 LEU A CA 1
ATOM 1948 C C . LEU A 1 247 ? 22.909 -5.553 -38.277 1.00 69.38 247 LEU A C 1
ATOM 1950 O O . LEU A 1 247 ? 22.826 -6.097 -39.379 1.00 69.38 247 LEU A O 1
ATOM 1954 N N . GLY A 1 248 ? 22.657 -4.249 -38.114 1.00 65.81 248 GLY A N 1
ATOM 1955 C CA . GLY A 1 248 ? 22.089 -3.391 -39.158 1.00 65.81 248 GLY A CA 1
ATOM 1956 C C . GLY A 1 248 ? 20.569 -3.551 -39.315 1.00 65.81 248 GLY A C 1
ATOM 1957 O O . GLY A 1 248 ? 19.951 -4.457 -38.763 1.00 65.81 248 GLY A O 1
ATOM 1958 N N . SER A 1 249 ? 19.934 -2.645 -40.066 1.00 59.38 249 SER A N 1
ATOM 1959 C CA . SER A 1 249 ? 18.465 -2.521 -40.153 1.00 59.38 249 SER A CA 1
ATOM 1960 C C . SER A 1 249 ? 17.740 -3.618 -40.951 1.00 59.38 249 SER A C 1
ATOM 1962 O O . SER A 1 249 ? 16.515 -3.596 -40.999 1.00 59.38 249 SER A O 1
ATOM 1964 N N . ASP A 1 250 ? 18.467 -4.541 -41.587 1.00 55.06 250 ASP A N 1
ATOM 1965 C CA . ASP A 1 250 ? 17.940 -5.545 -42.534 1.00 55.06 250 ASP A CA 1
ATOM 1966 C C . ASP A 1 250 ? 17.914 -6.973 -41.940 1.00 55.06 250 ASP A C 1
ATOM 1968 O O . ASP A 1 250 ? 18.073 -7.977 -42.637 1.00 55.06 250 ASP A O 1
ATOM 1972 N N . PHE A 1 251 ? 17.748 -7.075 -40.619 1.00 62.47 251 PHE A N 1
ATOM 1973 C CA . PHE A 1 251 ? 17.797 -8.341 -39.891 1.00 62.47 251 PHE A CA 1
ATOM 1974 C C . PHE A 1 251 ? 16.423 -9.037 -39.788 1.00 62.47 251 PHE A C 1
ATOM 1976 O O . PHE A 1 251 ? 15.422 -8.415 -39.440 1.00 62.47 251 PHE A O 1
ATOM 1983 N N . ASP A 1 252 ? 16.389 -10.347 -40.057 1.00 57.53 252 ASP A N 1
ATOM 1984 C CA . ASP A 1 252 ? 15.197 -11.206 -39.978 1.00 57.53 252 ASP A CA 1
ATOM 1985 C C . ASP A 1 252 ? 15.048 -11.795 -38.556 1.00 57.53 252 ASP A C 1
ATOM 1987 O O . ASP A 1 252 ? 15.900 -12.570 -38.108 1.00 57.53 252 ASP A O 1
ATOM 1991 N N . GLU A 1 253 ? 13.968 -11.445 -37.839 1.00 56.91 253 GLU A N 1
ATOM 1992 C CA . GLU A 1 253 ? 13.715 -11.812 -36.425 1.00 56.91 253 GLU A CA 1
ATOM 1993 C C . GLU A 1 253 ? 13.792 -13.328 -36.152 1.00 56.91 253 GLU A C 1
ATOM 1995 O O . GLU A 1 253 ? 14.068 -13.750 -35.028 1.00 56.91 253 GLU A O 1
ATOM 2000 N N . GLY A 1 254 ? 13.590 -14.169 -37.172 1.00 56.41 254 GLY A N 1
ATOM 2001 C CA . GLY A 1 254 ? 13.586 -15.628 -37.047 1.00 56.41 254 GLY A CA 1
ATOM 2002 C C . GLY A 1 254 ? 14.958 -16.302 -36.884 1.00 56.41 254 GLY A C 1
ATOM 2003 O O . GLY A 1 254 ? 14.998 -17.523 -36.725 1.00 56.41 254 GLY A O 1
ATOM 2004 N N . ARG A 1 255 ? 16.084 -15.571 -36.957 1.00 54.34 255 ARG A N 1
ATOM 2005 C CA . ARG A 1 255 ? 17.446 -16.155 -36.942 1.00 54.34 255 ARG A CA 1
ATOM 2006 C C . ARG A 1 255 ? 18.443 -15.406 -36.055 1.00 54.34 255 ARG A C 1
ATOM 2008 O O . ARG A 1 255 ? 19.571 -15.158 -36.477 1.00 54.34 255 ARG A O 1
ATOM 2015 N N . LEU A 1 256 ? 18.059 -15.066 -34.824 1.00 60.84 256 LEU A N 1
ATOM 2016 C CA . LEU A 1 256 ? 19.002 -14.517 -33.841 1.00 60.84 256 LEU A CA 1
ATOM 2017 C C . LEU A 1 256 ? 20.171 -15.495 -33.601 1.00 60.84 256 LEU A C 1
ATOM 2019 O O . LEU A 1 256 ? 19.928 -16.641 -33.210 1.00 60.84 256 LEU A O 1
ATOM 2023 N N . PRO A 1 257 ? 21.428 -15.087 -33.867 1.00 60.62 257 PRO A N 1
ATOM 2024 C CA . PRO A 1 257 ? 22.588 -15.902 -33.541 1.00 60.62 257 PRO A CA 1
ATOM 2025 C C . PRO A 1 257 ? 22.711 -16.044 -32.021 1.00 60.62 257 PRO A C 1
ATOM 2027 O O . PRO A 1 257 ? 22.296 -15.168 -31.263 1.00 60.62 257 PRO A O 1
ATOM 2030 N N . LEU A 1 258 ? 23.275 -17.169 -31.580 1.00 59.78 258 LEU A N 1
ATOM 2031 C CA . LEU A 1 258 ? 23.500 -17.443 -30.162 1.00 59.78 258 LEU A CA 1
ATOM 2032 C C . LEU A 1 258 ? 24.442 -16.398 -29.540 1.00 59.78 258 LEU A C 1
ATOM 2034 O O . LEU A 1 258 ? 25.244 -15.757 -30.224 1.00 59.78 258 LEU A O 1
ATOM 2038 N N . GLU A 1 259 ? 24.346 -16.241 -28.226 1.00 59.50 259 GLU A N 1
ATOM 2039 C CA . GLU A 1 259 ? 25.258 -15.423 -27.425 1.00 59.50 259 GLU A CA 1
ATOM 2040 C C . GLU A 1 259 ? 26.735 -15.665 -27.788 1.00 59.50 259 GLU A C 1
ATOM 2042 O O . GLU A 1 259 ? 27.152 -16.792 -28.069 1.00 59.50 259 GLU A O 1
ATOM 2047 N N . GLY A 1 260 ? 27.538 -14.598 -27.838 1.00 58.41 260 GLY A N 1
ATOM 2048 C CA . GLY A 1 260 ? 28.973 -14.707 -28.114 1.00 58.41 260 GLY A CA 1
ATOM 2049 C C . GLY A 1 260 ? 29.346 -15.118 -29.546 1.00 58.41 260 GLY A C 1
ATOM 2050 O O . GLY A 1 260 ? 30.534 -15.277 -29.838 1.00 58.41 260 GLY A O 1
ATOM 2051 N N . THR A 1 261 ? 28.380 -15.274 -30.460 1.00 65.75 261 THR A N 1
ATOM 2052 C CA . THR A 1 261 ? 28.685 -15.560 -31.868 1.00 65.75 261 THR A CA 1
ATOM 2053 C C . THR A 1 261 ? 29.397 -14.357 -32.489 1.00 65.75 261 THR A C 1
ATOM 2055 O O . THR A 1 261 ? 28.906 -13.229 -32.421 1.00 65.75 261 THR A O 1
ATOM 2058 N N . VAL A 1 262 ? 30.560 -14.599 -33.099 1.00 64.56 262 VAL A N 1
ATOM 2059 C CA . VAL A 1 262 ? 31.291 -13.577 -33.856 1.00 64.56 262 VAL A CA 1
ATOM 2060 C C . VAL A 1 262 ? 30.642 -13.440 -35.227 1.00 64.56 262 VAL A C 1
ATOM 2062 O O . VAL A 1 262 ? 30.632 -14.387 -36.016 1.00 64.56 262 VAL A O 1
ATOM 2065 N N . LEU A 1 263 ? 30.098 -12.264 -35.509 1.00 66.50 263 LEU A N 1
ATOM 2066 C CA . LEU A 1 263 ? 29.463 -11.937 -36.775 1.00 66.50 263 LEU A CA 1
ATOM 2067 C C . LEU A 1 263 ? 30.402 -11.056 -37.586 1.00 66.50 263 LEU A C 1
ATOM 2069 O O . LEU A 1 263 ? 30.860 -10.013 -37.124 1.00 66.50 263 LEU A O 1
ATOM 2073 N N . ASN A 1 264 ? 30.692 -11.503 -38.803 1.00 65.56 264 ASN A N 1
ATOM 2074 C CA . ASN A 1 264 ? 31.523 -10.777 -39.749 1.00 65.56 264 ASN A CA 1
ATOM 2075 C C . ASN A 1 264 ? 30.609 -9.989 -40.686 1.00 65.56 264 ASN A C 1
ATOM 2077 O O . ASN A 1 264 ? 30.010 -10.564 -41.594 1.00 65.56 264 ASN A O 1
ATOM 2081 N N . VAL A 1 265 ? 30.504 -8.683 -40.459 1.00 65.38 265 VAL A N 1
ATOM 2082 C CA . VAL A 1 265 ? 29.733 -7.774 -41.312 1.00 65.38 265 VAL A CA 1
ATOM 2083 C C . VAL A 1 265 ? 30.668 -7.201 -42.374 1.00 65.38 265 VAL A C 1
ATOM 2085 O O . VAL A 1 265 ? 31.717 -6.642 -42.052 1.00 65.38 265 VAL A O 1
ATOM 2088 N N . SER A 1 266 ? 30.315 -7.369 -43.650 1.00 60.69 266 SER A N 1
ATOM 2089 C CA . SER A 1 266 ? 31.018 -6.728 -44.762 1.00 60.69 266 SER A CA 1
ATOM 2090 C C . SER A 1 266 ? 30.504 -5.300 -44.932 1.00 60.69 266 SER A C 1
ATOM 2092 O O . SER A 1 266 ? 29.357 -5.102 -45.335 1.00 60.69 266 SER A O 1
ATOM 2094 N N . ASN A 1 267 ? 31.344 -4.311 -44.645 1.00 62.94 267 ASN A N 1
ATOM 2095 C CA . ASN A 1 267 ? 31.018 -2.906 -44.864 1.00 62.94 267 ASN A CA 1
ATOM 2096 C C . ASN A 1 267 ? 31.002 -2.575 -46.363 1.00 62.94 267 ASN A C 1
ATOM 2098 O O . ASN A 1 267 ? 31.635 -3.262 -47.169 1.00 62.94 267 ASN A O 1
ATOM 2102 N N . ALA A 1 268 ? 30.320 -1.486 -46.734 1.00 59.66 268 ALA A N 1
ATOM 2103 C CA . ALA A 1 268 ? 30.206 -1.013 -48.121 1.00 59.66 268 ALA A CA 1
ATOM 2104 C C . ALA A 1 268 ? 31.569 -0.773 -48.811 1.00 59.66 268 ALA A C 1
ATOM 2106 O O . ALA A 1 268 ? 31.663 -0.828 -50.036 1.00 59.66 268 ALA A O 1
ATOM 2107 N N . ASP A 1 269 ? 32.628 -0.588 -48.020 1.00 68.31 269 ASP A N 1
ATOM 2108 C CA . ASP A 1 269 ? 34.004 -0.352 -48.466 1.00 68.31 269 ASP A CA 1
ATOM 2109 C C . ASP A 1 269 ? 34.798 -1.656 -48.710 1.00 68.31 269 ASP A C 1
ATOM 2111 O O . ASP A 1 269 ? 35.982 -1.619 -49.044 1.00 68.31 269 ASP A O 1
ATOM 2115 N N . GLY A 1 270 ? 34.177 -2.825 -48.501 1.00 58.75 270 GLY A N 1
ATOM 2116 C CA . GLY A 1 270 ? 34.813 -4.144 -48.613 1.00 58.75 270 GLY A CA 1
ATOM 2117 C C . GLY A 1 270 ? 35.619 -4.581 -47.382 1.00 58.75 270 GLY A C 1
ATOM 2118 O O . GLY A 1 270 ? 36.254 -5.636 -47.415 1.00 58.75 270 GLY A O 1
ATOM 2119 N N . SER A 1 271 ? 35.602 -3.806 -46.291 1.00 62.44 271 SER A N 1
ATOM 2120 C CA . SER A 1 271 ? 36.214 -4.182 -45.010 1.00 62.44 271 SER A CA 1
ATOM 2121 C C . SER A 1 271 ? 35.293 -5.105 -44.203 1.00 62.44 271 SER A C 1
ATOM 2123 O O . SER A 1 271 ? 34.076 -4.934 -44.200 1.00 62.44 271 SER A O 1
ATOM 2125 N N . ILE A 1 272 ? 35.868 -6.100 -43.523 1.00 61.88 272 ILE A N 1
ATOM 2126 C CA . ILE A 1 272 ? 35.128 -7.015 -42.645 1.00 61.88 272 ILE A CA 1
ATOM 2127 C C . ILE A 1 272 ? 35.303 -6.531 -41.207 1.00 61.88 272 ILE A C 1
ATOM 2129 O O . ILE A 1 272 ? 36.415 -6.566 -40.681 1.00 61.88 272 ILE A O 1
ATOM 2133 N N . SER A 1 273 ? 34.219 -6.094 -40.570 1.00 61.50 273 SER A N 1
ATOM 2134 C CA . SER A 1 273 ? 34.182 -5.835 -39.130 1.00 61.50 273 SER A CA 1
ATOM 2135 C C . SER A 1 273 ? 33.597 -7.043 -38.407 1.00 61.50 273 SER A C 1
ATOM 2137 O O . SER A 1 273 ? 32.480 -7.467 -38.702 1.00 61.50 273 SER A O 1
ATOM 2139 N N . SER A 1 274 ? 34.364 -7.601 -37.472 1.00 61.84 274 SER A N 1
ATOM 2140 C CA . SER A 1 274 ? 33.923 -8.678 -36.587 1.00 61.84 274 SER A CA 1
ATOM 2141 C C . SER A 1 274 ? 33.330 -8.088 -35.310 1.00 61.84 274 SER A C 1
ATOM 2143 O O . SER A 1 274 ? 34.025 -7.361 -34.598 1.00 61.84 274 SER A O 1
ATOM 2145 N N . PHE A 1 275 ? 32.083 -8.421 -35.002 1.00 68.06 275 PHE A N 1
ATOM 2146 C CA . PHE A 1 275 ? 31.406 -8.024 -33.770 1.00 68.06 275 PHE A CA 1
ATOM 2147 C C . PHE A 1 275 ? 30.956 -9.260 -32.983 1.00 68.06 275 PHE A C 1
ATOM 2149 O O . PHE A 1 275 ? 30.637 -10.289 -33.575 1.00 68.06 275 PHE A O 1
ATOM 2156 N N . VAL A 1 276 ? 30.961 -9.175 -31.653 1.00 68.88 276 VAL A N 1
ATOM 2157 C CA . VAL A 1 276 ? 30.509 -10.252 -30.759 1.00 68.88 276 VAL A CA 1
ATOM 2158 C C . VAL A 1 276 ? 29.096 -9.929 -30.306 1.00 68.88 276 VAL A C 1
ATOM 2160 O O . VAL A 1 276 ? 28.883 -8.863 -29.737 1.00 68.88 276 VAL A O 1
ATOM 2163 N N . MET A 1 277 ? 28.149 -10.841 -30.529 1.00 64.44 277 MET A N 1
ATOM 2164 C CA . MET A 1 277 ? 26.760 -10.630 -30.117 1.00 64.44 277 MET A CA 1
ATOM 2165 C C . MET A 1 277 ? 26.661 -10.376 -28.594 1.00 64.44 277 MET A C 1
ATOM 2167 O O . MET A 1 277 ? 27.095 -11.246 -27.828 1.00 64.44 277 MET A O 1
ATOM 2171 N N . PRO A 1 278 ? 26.108 -9.228 -28.146 1.00 66.62 278 PRO A N 1
ATOM 2172 C CA . PRO A 1 278 ? 25.935 -8.904 -26.735 1.00 66.62 278 PRO A CA 1
ATOM 2173 C C . PRO A 1 278 ? 24.800 -9.729 -26.129 1.00 66.62 278 PRO A C 1
ATOM 2175 O O . PRO A 1 278 ? 23.967 -10.292 -26.849 1.00 66.62 278 PRO A O 1
ATOM 2178 N N . LEU A 1 279 ? 24.755 -9.788 -24.797 1.00 68.00 279 LEU A N 1
ATOM 2179 C CA . LEU A 1 279 ? 23.650 -10.419 -24.092 1.00 68.00 279 LEU A CA 1
ATOM 2180 C C . LEU A 1 279 ? 22.377 -9.598 -24.345 1.00 68.00 279 LEU A C 1
ATOM 2182 O O . LEU A 1 279 ? 22.330 -8.389 -24.135 1.00 68.00 279 LEU A O 1
ATOM 2186 N N . LEU A 1 280 ? 21.341 -10.253 -24.868 1.00 67.31 280 LEU A N 1
ATOM 2187 C CA . LEU A 1 280 ? 20.056 -9.602 -25.098 1.00 67.31 280 LEU A CA 1
ATOM 2188 C C . LEU A 1 280 ? 19.198 -9.711 -23.835 1.00 67.31 280 LEU A C 1
ATOM 2190 O O . LEU A 1 280 ? 19.084 -10.806 -23.277 1.00 67.31 280 LEU A O 1
ATOM 2194 N N . PRO A 1 281 ? 18.533 -8.624 -23.404 1.00 69.94 281 PRO A N 1
ATOM 2195 C CA . PRO A 1 281 ? 17.660 -8.687 -22.245 1.00 69.94 281 PRO A CA 1
ATOM 2196 C C . PRO A 1 281 ? 16.477 -9.628 -22.517 1.00 69.94 281 PRO A C 1
ATOM 2198 O O . PRO A 1 281 ? 15.803 -9.547 -23.551 1.00 69.94 281 PRO A O 1
ATOM 2201 N N . ALA A 1 282 ? 16.217 -10.534 -21.571 1.00 75.75 282 ALA A N 1
ATOM 2202 C CA . ALA A 1 282 ? 15.059 -11.418 -21.597 1.00 75.75 282 ALA A CA 1
ATOM 2203 C C . ALA A 1 282 ? 13.805 -10.632 -21.186 1.00 75.75 282 ALA A C 1
ATOM 2205 O O . ALA A 1 282 ? 13.520 -10.469 -20.001 1.00 75.75 282 ALA A O 1
ATOM 2206 N N . CYS A 1 283 ? 13.081 -10.112 -22.176 1.00 81.19 283 CYS A N 1
ATOM 2207 C CA . CYS A 1 283 ? 11.823 -9.406 -21.956 1.00 81.19 283 CYS A CA 1
ATOM 2208 C C . CYS A 1 283 ? 10.686 -10.421 -21.801 1.00 81.19 283 CYS A C 1
ATOM 2210 O O . CYS A 1 283 ? 10.302 -11.061 -22.782 1.00 81.19 283 CYS A O 1
ATOM 2212 N N . ASP A 1 284 ? 10.145 -10.548 -20.591 1.00 84.50 284 ASP A N 1
ATOM 2213 C CA . ASP A 1 284 ? 9.025 -11.435 -20.268 1.00 84.50 284 ASP A CA 1
ATOM 2214 C C . ASP A 1 284 ? 7.943 -10.645 -19.525 1.00 84.50 284 ASP A C 1
ATOM 2216 O O . ASP A 1 284 ? 8.195 -10.085 -18.462 1.00 84.50 284 ASP A O 1
ATOM 2220 N N . LEU A 1 285 ? 6.748 -10.566 -20.115 1.00 84.88 285 LEU A N 1
ATOM 2221 C CA . LEU A 1 285 ? 5.624 -9.823 -19.549 1.00 84.88 285 LEU A CA 1
ATOM 2222 C C . LEU A 1 285 ? 5.045 -10.516 -18.310 1.00 84.88 285 LEU A C 1
ATOM 2224 O O . LEU A 1 285 ? 4.581 -9.828 -17.406 1.00 84.88 285 LEU A O 1
ATOM 2228 N N . GLU A 1 286 ? 5.061 -11.849 -18.258 1.00 85.75 286 GLU A N 1
ATOM 2229 C CA . GLU A 1 286 ? 4.477 -12.604 -17.143 1.00 85.75 286 GLU A CA 1
ATOM 2230 C C . GLU A 1 286 ? 5.319 -12.414 -15.877 1.00 85.75 286 GLU A C 1
ATOM 2232 O O . GLU A 1 286 ? 4.780 -12.109 -14.818 1.00 85.75 286 GLU A O 1
ATOM 2237 N N . LYS A 1 287 ? 6.647 -12.388 -16.033 1.00 85.19 287 LYS A N 1
ATOM 2238 C CA . LYS A 1 287 ? 7.589 -12.044 -14.960 1.00 85.19 287 LYS A CA 1
ATOM 2239 C C . LYS A 1 287 ? 7.407 -10.625 -14.399 1.00 85.19 287 LYS A C 1
ATOM 2241 O O . LYS A 1 287 ? 7.731 -10.386 -13.243 1.00 85.19 287 LYS A O 1
ATOM 2246 N N . GLU A 1 288 ? 6.943 -9.673 -15.207 1.00 84.44 288 GLU A N 1
ATOM 2247 C CA . GLU A 1 288 ? 6.676 -8.297 -14.753 1.00 84.44 288 GLU A CA 1
ATOM 2248 C C . GLU A 1 288 ? 5.294 -8.143 -14.088 1.00 84.44 288 GLU A C 1
ATOM 2250 O O . GLU A 1 288 ? 5.007 -7.097 -13.493 1.00 84.44 288 GLU A O 1
ATOM 2255 N N . LEU A 1 289 ? 4.424 -9.150 -14.230 1.00 83.19 289 LEU A N 1
ATOM 2256 C CA . LEU A 1 289 ? 3.095 -9.215 -13.618 1.00 83.19 289 LEU A CA 1
ATOM 2257 C C . LEU A 1 289 ? 3.091 -9.965 -12.275 1.00 83.19 289 LEU A C 1
ATOM 2259 O O . LEU A 1 289 ? 2.220 -9.662 -11.457 1.00 83.19 289 LEU A O 1
ATOM 2263 N N . ASP A 1 290 ? 4.030 -10.897 -12.080 1.00 74.56 290 ASP A N 1
ATOM 2264 C CA . ASP A 1 290 ? 4.291 -11.623 -10.823 1.00 74.56 290 ASP A CA 1
ATOM 2265 C C . ASP A 1 290 ? 4.869 -10.716 -9.711 1.00 74.56 290 ASP A C 1
ATOM 2267 O O . ASP A 1 290 ? 4.468 -10.896 -8.535 1.00 74.56 290 ASP A O 1
#

Mean predicted aligned error: 8.41 Å

Solvent-accessible surface area (backbone atoms only — not comparable to full-atom values): 16680 Å² total; per-residue (Å²): 106,71,69,58,20,52,53,52,45,52,57,50,52,58,56,52,40,48,52,48,9,53,52,51,48,52,55,62,56,59,81,44,97,68,49,79,42,73,52,58,58,72,46,76,45,99,86,76,49,71,45,64,36,74,69,31,40,74,48,64,89,87,80,50,87,83,35,36,53,29,52,52,36,35,45,44,66,66,64,60,54,67,50,97,47,93,90,51,79,77,70,86,56,61,69,52,50,51,30,32,54,50,38,51,51,52,54,45,66,45,43,72,63,42,69,75,35,34,61,60,52,42,66,49,70,64,46,50,59,54,56,52,49,53,53,44,32,61,55,20,65,71,39,68,40,10,67,58,19,46,48,56,77,71,56,81,63,75,74,54,76,74,39,69,64,57,55,52,50,54,53,50,49,54,37,62,74,72,46,59,80,43,54,56,64,60,57,58,58,68,73,52,65,91,90,55,68,60,66,61,53,53,53,51,51,54,51,49,50,55,51,50,53,53,54,50,48,56,30,52,28,11,45,46,12,25,52,20,44,53,53,32,52,51,44,49,50,53,39,51,51,56,45,36,77,73,67,41,92,86,68,65,86,92,66,75,75,60,77,66,42,74,43,74,47,73,44,98,87,72,47,74,50,75,44,64,43,67,87,69,76,86,67,51,56,67,73,54,70,110

Nearest PDB structures (foldseek):
  8wby-assembly1_A  TM=8.728E-01  e=9.544E-14  Homo sapiens
  8p2z-assembly1_C  TM=8.746E-01  e=8.128E-14  Homo sapiens
  8wm3-assembly1_A  TM=8.795E-01  e=1.316E-13  Homo sapiens
  8wfi-assembly1_A  TM=9.197E-01  e=3.257E-11  Homo sapiens
  8wtw-assembly1_A  TM=8.884E-01  e=1.113E-09  Homo sapiens

pLDDT: mean 87.17, std 13.16, range [43.81, 98.25]

Sequence (290 aa):
IGISSAVVSFNVALYYNTIIAWCLFYFVQSFQSQLPWAECPKVYFPNGSYAAEPECVEADEQVIPQVSSPTQYFWYRTTLLISEDINTPEVFNWKIAIALVIAWILVYMCMIKGIASSGKVVYVTATFPYIVLIIFFFRGITLKGAADGLRHLFTPSWHTILDPVVWLEAGTQIFFSLGLAFGGLIAFSSYNPVNNNCYRDAVMVSLTNCFTSMFAGIVVFSIIGFKATMVYEKCLSTRNTTIAESLGSDFDEGRLPLEGTVLNVSNADGSISSFVMPLLPACDLEKELD

Secondary structure (DSSP, 8-state):
-HHHHHHHHHHHHHHHHHHHHHHHHHHHHTSSSS-TTSS--EEEPTTS-EEE-TTTS---TTT-S-PPPHHHHIIIIIII---SSTT------HHHHHHHHHHHHHHHHHHTTTHHHHHHHHHHHTTHHHHHHHHHHHHHHTSTTHHHHHHHHH---TTGGG-HHHHHHHHHHHHHHHTTTSSHHHHHHTTS-TT--HHHHHHHHHHHHHHHHHHHHHHHHHHHHHHHHHHHHHHHHHHHHHHHHHH-TT--GGGPPPTT-EEEEE-TTS-EEEEEPPPPP---HHHHH-

Foldseek 3Di:
DQVVLQVVVVVVVVVVLLVQLLVLLLVVQVPDPDRQLNDADWDADPVRDIDGDPLADDDDPPPDPDRHHSNVCCVDVPRPVDDPDPVCDDDDPVSSVVSSVVSVVVVCQQDVVHPVSVVVVCVCVVVVVVVVLVVLLVVLQPAPQLVVLVCVVPPDPVVCVPDVVVVVVVVVVLCVLLVPSSCPVVVVVVPDDPPDPVVVVVVVSSVVSVVVVVSSSSSVSSNLRNVLVVVLVVLVVVLVVLCCVQPNPPDDPVDDDDFQDWDFDQDPVRDTDTDGRHDRDDRDSVVSSD

Organism: Asbolus verrucosus (NCBI:txid1661398)